Protein AF-A0A8S3IT11-F1 (afdb_monomer_lite)

Structure (mmCIF, N/CA/C/O backbone):
data_AF-A0A8S3IT11-F1
#
_entry.id   AF-A0A8S3IT11-F1
#
loop_
_atom_site.group_PDB
_atom_site.id
_atom_site.type_symbol
_atom_site.label_atom_id
_atom_site.label_alt_id
_atom_site.label_comp_id
_atom_site.label_asym_id
_atom_site.label_entity_id
_atom_site.label_seq_id
_atom_site.pdbx_PDB_ins_code
_atom_site.Cartn_x
_atom_site.Cartn_y
_atom_site.Cartn_z
_atom_site.occupancy
_atom_site.B_iso_or_equiv
_atom_site.auth_seq_id
_atom_site.auth_comp_id
_atom_site.auth_asym_id
_atom_site.auth_atom_id
_atom_site.pdbx_PDB_model_num
ATOM 1 N N . MET A 1 1 ? -2.277 -0.539 -12.934 1.00 86.81 1 MET A N 1
ATOM 2 C CA . MET A 1 1 ? -2.489 -0.699 -11.473 1.00 86.81 1 MET A CA 1
ATOM 3 C C . MET A 1 1 ? -3.153 -2.025 -11.051 1.00 86.81 1 MET A C 1
ATOM 5 O O . MET A 1 1 ? -2.663 -2.656 -10.122 1.00 86.81 1 MET A O 1
ATOM 9 N N . SER A 1 2 ? -4.259 -2.467 -11.667 1.00 89.25 2 SER A N 1
ATOM 10 C CA . SER A 1 2 ? -5.052 -3.607 -11.153 1.00 89.25 2 SER A CA 1
ATOM 11 C C . SER A 1 2 ? -4.300 -4.944 -11.070 1.00 89.25 2 SER A C 1
ATOM 13 O O . SER A 1 2 ? -4.401 -5.614 -10.051 1.00 89.25 2 SER A O 1
ATOM 15 N N . CYS A 1 3 ? -3.486 -5.308 -12.072 1.00 91.38 3 CYS A N 1
ATOM 16 C CA . CYS A 1 3 ? -2.691 -6.550 -12.038 1.00 91.38 3 CYS A CA 1
ATOM 17 C C . CYS A 1 3 ? -1.713 -6.603 -10.852 1.00 91.38 3 CYS A C 1
ATOM 19 O O . CYS A 1 3 ? -1.516 -7.659 -10.255 1.00 91.38 3 CYS A O 1
ATOM 21 N N . PHE A 1 4 ? -1.147 -5.448 -10.488 1.00 93.75 4 PHE A N 1
ATOM 22 C CA . PHE A 1 4 ? -0.278 -5.304 -9.324 1.00 93.75 4 PHE A CA 1
ATOM 23 C C . PHE A 1 4 ? -1.055 -5.497 -8.017 1.00 93.75 4 PHE A C 1
ATOM 25 O O . PHE A 1 4 ? -0.617 -6.238 -7.153 1.00 93.75 4 PHE A O 1
ATOM 32 N N . LEU A 1 5 ? -2.227 -4.875 -7.857 1.00 93.88 5 LEU A N 1
ATOM 33 C CA . LEU A 1 5 ? -3.011 -5.048 -6.627 1.00 93.88 5 LEU A CA 1
ATOM 34 C C . LEU A 1 5 ? -3.543 -6.481 -6.480 1.00 93.88 5 LEU A C 1
ATOM 36 O O . LEU A 1 5 ? -3.482 -7.038 -5.385 1.00 93.88 5 LEU A O 1
ATOM 40 N N . ASN A 1 6 ? -3.972 -7.094 -7.588 1.00 94.25 6 ASN A N 1
ATOM 41 C CA . ASN A 1 6 ? -4.439 -8.481 -7.629 1.00 94.25 6 ASN A CA 1
ATOM 42 C C . ASN A 1 6 ? -3.351 -9.494 -7.242 1.00 94.25 6 ASN A C 1
ATOM 44 O O . ASN A 1 6 ? -3.678 -10.550 -6.713 1.00 94.25 6 ASN A O 1
ATOM 48 N N . SER A 1 7 ? -2.063 -9.204 -7.472 1.00 93.50 7 SER A N 1
ATOM 49 C CA . SER A 1 7 ? -1.000 -10.107 -7.009 1.00 93.50 7 SER A CA 1
ATOM 50 C C . SER A 1 7 ? -0.728 -9.998 -5.512 1.00 93.50 7 SER A C 1
ATOM 52 O O . SER A 1 7 ? -0.129 -10.901 -4.935 1.00 93.50 7 SER A O 1
ATOM 54 N N . LEU A 1 8 ? -1.164 -8.921 -4.857 1.00 95.31 8 LEU A N 1
ATOM 55 C CA . LEU A 1 8 ? -0.943 -8.702 -3.428 1.00 95.31 8 LEU A CA 1
ATOM 56 C C . LEU A 1 8 ? -2.125 -9.168 -2.574 1.00 95.31 8 LEU A C 1
ATOM 58 O O . LEU A 1 8 ? -1.936 -9.668 -1.454 1.00 95.31 8 LEU A O 1
ATOM 62 N N . ALA A 1 9 ? -3.342 -8.966 -3.074 1.00 95.44 9 ALA A N 1
ATOM 63 C CA . ALA A 1 9 ? -4.552 -9.033 -2.275 1.00 95.44 9 ALA A CA 1
ATOM 64 C C . ALA A 1 9 ? -5.802 -9.357 -3.091 1.00 95.44 9 ALA A C 1
ATOM 66 O O . ALA A 1 9 ? -5.884 -9.075 -4.284 1.00 95.44 9 ALA A O 1
ATOM 67 N N . ASP A 1 10 ? -6.803 -9.873 -2.384 1.00 96.69 10 ASP A N 1
ATOM 68 C CA . ASP A 1 10 ? -8.112 -10.171 -2.943 1.00 96.69 10 ASP A CA 1
ATOM 69 C C . ASP A 1 10 ? -9.004 -8.930 -2.879 1.00 96.69 10 ASP A C 1
ATOM 71 O O . ASP A 1 10 ? -8.959 -8.154 -1.914 1.00 96.69 10 ASP A O 1
ATOM 75 N N . ILE A 1 11 ? -9.856 -8.761 -3.889 1.00 96.44 11 ILE A N 1
ATOM 76 C CA . ILE A 1 11 ? -10.915 -7.753 -3.862 1.00 96.44 11 ILE A CA 1
ATOM 77 C C . ILE A 1 11 ? -11.979 -8.189 -2.847 1.00 96.44 11 ILE A C 1
ATOM 79 O O . ILE A 1 11 ? -12.438 -9.331 -2.856 1.00 96.44 11 ILE A O 1
ATOM 83 N N . VAL A 1 12 ? -12.386 -7.276 -1.966 1.00 95.75 12 VAL A N 1
ATOM 84 C CA . VAL A 1 12 ? -13.417 -7.508 -0.949 1.00 95.75 12 VAL A CA 1
ATOM 85 C C . VAL A 1 12 ? -14.473 -6.409 -0.970 1.00 95.75 12 VAL A C 1
ATOM 87 O O . VAL A 1 12 ? -14.143 -5.227 -1.069 1.00 95.75 12 VAL A O 1
ATOM 90 N N . ARG A 1 13 ? -15.744 -6.795 -0.811 1.00 95.69 13 ARG A N 1
ATOM 91 C CA . ARG A 1 13 ? -16.864 -5.873 -0.562 1.00 95.69 13 ARG A CA 1
ATOM 92 C C . ARG A 1 13 ? -16.693 -5.215 0.806 1.00 95.69 13 ARG A C 1
ATOM 94 O O . ARG A 1 13 ? -16.452 -5.915 1.789 1.00 95.69 13 ARG A O 1
ATOM 101 N N . LEU A 1 14 ? -16.847 -3.893 0.873 1.00 93.25 14 LEU A N 1
ATOM 102 C CA . LEU A 1 14 ? -16.720 -3.135 2.121 1.00 93.25 14 LEU A CA 1
ATOM 103 C C . LEU A 1 14 ? -17.967 -3.236 3.003 1.00 93.25 14 LEU A C 1
ATOM 105 O O . LEU A 1 14 ? -17.842 -3.488 4.206 1.00 93.25 14 LEU A O 1
ATOM 109 N N . LYS A 1 15 ? -19.169 -3.121 2.426 1.00 93.62 15 LYS A N 1
ATOM 110 C C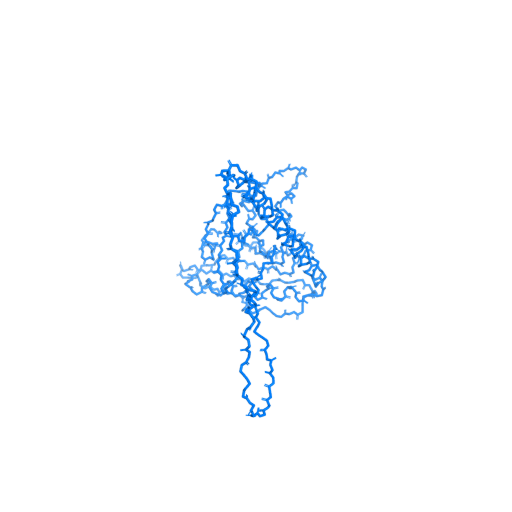A . LYS A 1 15 ? -20.420 -3.292 3.173 1.00 93.62 15 LYS A CA 1
ATOM 111 C C . LYS A 1 15 ? -20.484 -4.645 3.877 1.00 93.62 15 LYS A C 1
ATOM 113 O O . LYS A 1 15 ? -20.425 -5.692 3.237 1.00 93.62 15 LYS A O 1
ATOM 118 N N . GLY A 1 16 ? -20.628 -4.624 5.200 1.00 91.62 16 GLY A N 1
ATOM 119 C CA . GLY A 1 16 ? -20.696 -5.843 6.012 1.00 91.62 16 GLY A CA 1
ATOM 120 C C . GLY A 1 16 ? -19.359 -6.577 6.186 1.00 91.62 16 GLY A C 1
ATOM 121 O O . GLY A 1 16 ? -19.340 -7.705 6.687 1.00 91.62 16 GLY A O 1
ATOM 122 N N . PHE A 1 17 ? -18.227 -5.968 5.813 1.00 93.06 17 PHE A N 1
ATOM 123 C CA . PHE A 1 17 ? -16.913 -6.573 6.016 1.00 93.06 17 PHE A CA 1
ATOM 124 C C . PHE A 1 17 ? -16.564 -6.665 7.508 1.00 93.06 17 PHE A C 1
ATOM 126 O O . PHE A 1 17 ? -16.511 -5.665 8.223 1.00 93.06 17 PHE A O 1
ATOM 133 N N . HIS A 1 18 ? -16.300 -7.881 7.988 1.00 89.69 18 HIS A N 1
ATOM 134 C CA . HIS A 1 18 ? -16.132 -8.178 9.417 1.00 89.69 18 HIS A CA 1
ATOM 135 C C . HIS A 1 18 ? -14.668 -8.357 9.856 1.00 89.69 18 HIS A C 1
ATOM 137 O O . HIS A 1 18 ? -14.393 -8.547 11.044 1.00 89.69 18 HIS A O 1
ATOM 143 N N . LYS A 1 19 ? -13.716 -8.324 8.914 1.00 90.88 19 LYS A N 1
ATOM 144 C CA . LYS A 1 19 ? -12.276 -8.423 9.205 1.00 90.88 19 LYS A CA 1
ATOM 145 C C . LYS A 1 19 ? -11.667 -7.028 9.403 1.00 90.88 19 LYS A C 1
ATOM 147 O O . LYS A 1 19 ? -12.376 -6.038 9.588 1.00 90.88 19 LYS A O 1
ATOM 152 N N . TYR A 1 20 ? -10.340 -6.930 9.432 1.00 88.12 20 TYR A N 1
ATOM 153 C CA . TYR A 1 20 ? -9.667 -5.643 9.590 1.00 88.12 20 TYR A CA 1
ATOM 154 C C . TYR A 1 20 ? -9.941 -4.688 8.411 1.00 88.12 20 TYR A C 1
ATOM 156 O O . TYR A 1 20 ? -9.553 -4.958 7.279 1.00 88.12 20 TYR A O 1
ATOM 164 N N . ARG A 1 21 ? -10.592 -3.554 8.698 1.00 84.00 21 ARG A N 1
ATOM 165 C CA . ARG A 1 21 ? -11.143 -2.628 7.691 1.00 84.00 21 ARG A CA 1
ATOM 166 C C . ARG A 1 21 ? -10.267 -1.432 7.307 1.00 84.00 21 ARG A C 1
ATOM 168 O O . ARG A 1 21 ? -10.688 -0.642 6.480 1.00 84.00 21 ARG A O 1
ATOM 175 N N . GLY A 1 22 ? -9.092 -1.242 7.912 1.00 78.69 22 GLY A N 1
ATOM 176 C CA . GLY A 1 22 ? -8.169 -0.170 7.491 1.00 78.69 22 GLY A CA 1
ATOM 177 C C . GLY A 1 22 ? -8.725 1.262 7.535 1.00 78.69 22 GLY A C 1
ATOM 178 O O . GLY A 1 22 ? -8.293 2.096 6.747 1.00 78.69 22 GLY A O 1
ATOM 179 N N . ASP A 1 23 ? -9.662 1.541 8.445 1.00 81.75 23 ASP A N 1
ATOM 180 C CA . ASP A 1 23 ? -10.440 2.793 8.551 1.00 81.75 23 ASP A CA 1
ATOM 181 C C . ASP A 1 23 ? -11.428 3.064 7.405 1.00 81.75 23 ASP A C 1
ATOM 183 O O . ASP A 1 23 ? -12.048 4.127 7.360 1.00 81.75 23 ASP A O 1
ATOM 187 N N . LEU A 1 24 ? -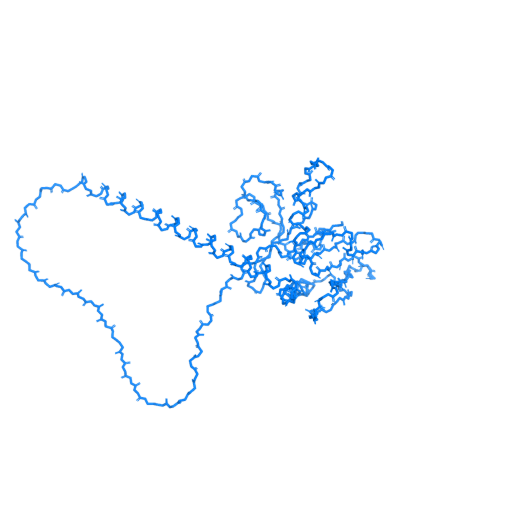11.644 2.089 6.519 1.00 84.75 24 LEU A N 1
ATOM 188 C CA . LEU A 1 24 ? -12.703 2.149 5.521 1.00 84.75 24 LEU A CA 1
ATOM 189 C C . LEU A 1 24 ? -14.080 1.992 6.180 1.00 84.75 24 LEU A C 1
ATOM 191 O O . LEU A 1 24 ? -14.241 1.368 7.241 1.00 84.75 24 LEU A O 1
ATOM 195 N N . ASP A 1 25 ? -15.074 2.614 5.553 1.00 86.00 25 ASP A N 1
ATOM 196 C CA . ASP A 1 25 ? -16.452 2.511 5.995 1.00 86.00 25 ASP A CA 1
ATOM 197 C C . ASP A 1 25 ? -17.005 1.157 5.546 1.00 86.00 25 ASP A C 1
ATOM 199 O O . ASP A 1 25 ? -16.682 0.680 4.464 1.00 86.00 25 ASP A O 1
ATOM 203 N N . ILE A 1 26 ? -17.786 0.524 6.417 1.00 89.62 26 ILE A N 1
ATOM 204 C CA . ILE A 1 26 ? -18.354 -0.814 6.190 1.00 89.62 26 ILE A CA 1
ATOM 205 C C . ILE A 1 26 ? -19.881 -0.821 6.323 1.00 89.62 26 ILE A C 1
ATOM 207 O O . ILE A 1 26 ? -20.489 -1.894 6.307 1.00 89.62 26 ILE A O 1
ATOM 211 N N . LYS A 1 27 ? -20.497 0.349 6.537 1.00 87.12 27 LYS A N 1
ATOM 212 C CA . LYS A 1 27 ? -21.933 0.484 6.800 1.00 87.12 27 LYS A CA 1
ATOM 213 C C . LYS A 1 27 ? -22.667 1.092 5.613 1.00 87.12 27 LYS A C 1
ATOM 215 O O . LYS A 1 27 ? -23.629 0.494 5.128 1.00 87.12 27 LYS A O 1
ATOM 220 N N . ASP A 1 28 ? -22.168 2.227 5.141 1.00 85.94 28 ASP A N 1
ATOM 221 C CA . ASP A 1 28 ? -22.891 3.155 4.276 1.00 85.94 28 ASP A CA 1
ATOM 222 C C . ASP A 1 28 ? -22.168 3.382 2.932 1.00 85.94 28 ASP A C 1
ATOM 224 O O . ASP A 1 28 ? -22.531 4.282 2.182 1.00 85.94 28 ASP A O 1
ATOM 228 N N . ASP A 1 29 ? -21.159 2.557 2.616 1.00 85.12 29 ASP A N 1
ATOM 229 C CA . ASP A 1 29 ? -20.352 2.597 1.383 1.00 85.12 29 ASP A CA 1
ATOM 230 C C . ASP A 1 29 ? -19.686 3.963 1.112 1.00 85.12 29 ASP A C 1
ATOM 232 O O . ASP A 1 29 ? -19.328 4.295 -0.020 1.00 85.12 29 ASP A O 1
ATOM 236 N N . LEU A 1 30 ? -19.441 4.756 2.165 1.00 83.62 30 LEU A N 1
ATOM 237 C CA . LEU A 1 30 ? -18.875 6.109 2.036 1.00 83.62 30 LEU A CA 1
ATOM 238 C C . LEU A 1 30 ? -17.489 6.109 1.379 1.00 83.62 30 LEU A C 1
ATOM 240 O O . LEU A 1 30 ? -17.105 7.052 0.693 1.00 83.62 30 LEU A O 1
ATOM 244 N N . HIS A 1 31 ? -16.725 5.036 1.581 1.00 85.50 31 HIS A N 1
ATOM 245 C CA . HIS A 1 31 ? -15.364 4.895 1.063 1.00 85.50 31 HIS A CA 1
ATOM 246 C C . HIS A 1 31 ? -15.283 4.003 -0.181 1.00 85.50 31 HIS A C 1
ATOM 248 O O . HIS A 1 31 ? -14.201 3.524 -0.523 1.00 85.50 31 HIS A O 1
ATOM 254 N N . GLY A 1 32 ? -16.411 3.839 -0.874 1.00 86.62 32 GLY A N 1
ATOM 255 C CA . GLY A 1 32 ? -16.539 3.026 -2.073 1.00 86.62 32 GLY A CA 1
ATOM 256 C C . GLY A 1 32 ? -17.061 1.634 -1.764 1.00 86.62 32 GLY A C 1
ATOM 257 O O . GLY A 1 32 ? -17.277 1.262 -0.611 1.00 86.62 32 GLY A O 1
ATOM 258 N N . ASP A 1 33 ? -17.255 0.860 -2.826 1.00 92.06 33 ASP A N 1
ATOM 259 C CA . ASP A 1 33 ? -17.922 -0.426 -2.703 1.00 92.06 33 ASP A CA 1
ATOM 260 C C . ASP A 1 33 ? -16.989 -1.573 -2.321 1.00 92.06 33 ASP A C 1
ATOM 262 O O . ASP A 1 33 ? -17.390 -2.530 -1.651 1.00 92.06 33 ASP A O 1
ATOM 266 N N . GLU A 1 34 ? -15.742 -1.482 -2.758 1.00 93.81 34 GLU A N 1
ATOM 267 C CA . GLU A 1 34 ? -14.764 -2.547 -2.657 1.00 93.81 34 GLU A CA 1
ATOM 268 C C . GLU A 1 34 ? -13.391 -1.991 -2.323 1.00 93.81 34 GLU A C 1
ATOM 270 O O . GLU A 1 34 ? -13.052 -0.855 -2.661 1.00 93.81 34 GLU A O 1
ATOM 275 N N . SER A 1 35 ? -12.560 -2.846 -1.746 1.00 93.56 35 SER A N 1
ATOM 276 C CA . SER A 1 35 ? -11.144 -2.577 -1.552 1.00 93.56 35 SER A CA 1
ATOM 277 C C . SER A 1 35 ? -10.318 -3.852 -1.705 1.00 93.56 35 SER A C 1
ATOM 279 O O . SER A 1 35 ? -10.860 -4.901 -2.038 1.00 93.56 35 SER A O 1
ATOM 281 N N . TYR A 1 36 ? -9.010 -3.767 -1.478 1.00 94.94 36 TYR A N 1
ATOM 282 C CA . TYR A 1 36 ? -8.106 -4.911 -1.504 1.00 94.94 36 TYR A CA 1
ATOM 283 C C . TYR A 1 36 ? -7.698 -5.295 -0.086 1.00 94.94 36 TYR A C 1
ATOM 285 O O . TYR A 1 36 ? -7.221 -4.459 0.688 1.00 94.94 36 TYR A O 1
ATOM 293 N N . TYR A 1 37 ? -7.859 -6.572 0.243 1.00 95.25 37 TYR A N 1
ATOM 294 C CA . TYR A 1 37 ? -7.530 -7.127 1.548 1.00 95.25 37 TYR A CA 1
ATOM 295 C C . TYR A 1 37 ? -6.707 -8.404 1.410 1.00 95.25 37 TYR A C 1
ATOM 297 O O . TYR A 1 37 ? -6.941 -9.232 0.535 1.00 95.25 37 TYR A O 1
ATOM 305 N N . THR A 1 38 ? -5.759 -8.600 2.322 1.00 95.50 38 THR A N 1
ATOM 306 C CA . THR A 1 38 ? -4.973 -9.832 2.387 1.00 95.50 38 THR A CA 1
ATOM 307 C C . THR A 1 38 ? -4.581 -10.160 3.820 1.00 95.50 38 THR A C 1
ATOM 309 O O . THR A 1 38 ? -4.525 -9.291 4.696 1.00 95.50 38 THR A O 1
ATOM 312 N N . LYS A 1 39 ? -4.282 -11.435 4.067 1.00 94.44 39 LYS A N 1
ATOM 313 C CA . LYS A 1 39 ? -3.629 -11.880 5.297 1.00 94.44 39 LYS A CA 1
ATOM 314 C C . LYS A 1 39 ? -2.247 -12.412 4.947 1.00 94.44 39 LYS A C 1
ATOM 316 O O . LYS A 1 39 ? -2.106 -13.283 4.093 1.00 94.44 39 LYS A O 1
ATOM 321 N N . TYR A 1 40 ? -1.228 -11.915 5.634 1.00 93.88 40 TYR A N 1
ATOM 322 C CA . TYR A 1 40 ? 0.155 -12.269 5.350 1.00 93.88 40 TYR A CA 1
ATOM 323 C C . TYR A 1 40 ? 0.997 -12.300 6.624 1.00 93.88 40 TYR A C 1
ATOM 325 O O . TYR A 1 40 ? 0.970 -11.355 7.407 1.00 93.88 40 TYR A O 1
ATOM 333 N N . LYS A 1 41 ? 1.706 -13.412 6.873 1.00 92.50 41 LYS A N 1
ATOM 334 C CA . LYS A 1 41 ? 2.530 -13.632 8.083 1.00 92.50 41 LYS A CA 1
ATOM 335 C C . LYS A 1 41 ? 1.811 -13.204 9.380 1.00 92.50 41 LYS A C 1
ATOM 337 O O . LYS A 1 41 ? 2.363 -12.484 10.202 1.00 92.50 41 LYS A O 1
ATOM 342 N N . ASN A 1 42 ? 0.546 -13.615 9.540 1.00 88.88 42 ASN A N 1
ATOM 343 C CA . ASN A 1 42 ? -0.355 -13.259 10.656 1.00 88.88 42 ASN A CA 1
ATOM 344 C C . ASN A 1 42 ? -0.764 -11.779 10.784 1.00 88.88 42 ASN A C 1
ATOM 346 O O . ASN A 1 42 ? -1.419 -11.415 11.763 1.00 88.88 42 ASN A O 1
ATOM 350 N N . HIS A 1 43 ? -0.468 -10.953 9.787 1.00 87.12 43 HIS A N 1
ATOM 351 C CA . HIS A 1 43 ? -0.941 -9.579 9.685 1.00 87.12 43 HIS A CA 1
ATOM 352 C C . HIS A 1 43 ? -2.141 -9.512 8.745 1.00 87.12 43 HIS A C 1
ATOM 354 O O . HIS A 1 43 ? -2.152 -10.147 7.692 1.00 87.12 43 HIS A O 1
ATOM 360 N N . GLU A 1 44 ? -3.160 -8.758 9.141 1.00 89.56 44 GLU A N 1
ATOM 361 C CA . GLU A 1 44 ? -4.258 -8.383 8.256 1.00 89.56 44 GLU A CA 1
ATOM 362 C C . GLU A 1 44 ? -3.906 -7.046 7.605 1.00 89.56 44 GLU A C 1
ATOM 364 O O . GLU A 1 44 ? -3.540 -6.097 8.302 1.00 89.56 44 GLU A O 1
ATOM 369 N N . ILE A 1 45 ? -4.005 -6.971 6.283 1.00 90.69 45 ILE A N 1
ATOM 370 C CA . ILE A 1 45 ? -3.620 -5.802 5.499 1.00 90.69 45 ILE A CA 1
ATOM 371 C C . ILE A 1 45 ? -4.831 -5.364 4.682 1.00 90.69 45 ILE A C 1
ATOM 373 O O . ILE A 1 45 ? -5.398 -6.157 3.935 1.00 90.69 45 ILE A O 1
ATOM 377 N N . MET A 1 46 ? -5.211 -4.099 4.837 1.00 92.25 46 MET A N 1
ATOM 378 C CA . MET A 1 46 ? -6.224 -3.429 4.026 1.00 92.25 46 MET A CA 1
ATOM 379 C C . MET A 1 46 ? -5.541 -2.295 3.263 1.00 92.25 46 MET A C 1
ATOM 381 O O . MET A 1 46 ? -4.834 -1.492 3.880 1.00 92.25 46 MET A O 1
ATOM 385 N N . PHE A 1 47 ? -5.738 -2.242 1.948 1.00 91.31 47 PHE A N 1
ATOM 386 C CA . PHE A 1 47 ? -5.172 -1.206 1.086 1.00 91.31 47 PHE A CA 1
ATOM 387 C C . PHE A 1 47 ? -6.186 -0.084 0.876 1.00 91.31 47 PHE A C 1
ATOM 389 O O . PHE A 1 47 ? -7.261 -0.315 0.338 1.00 91.31 47 PHE A O 1
ATOM 396 N N . ASN A 1 48 ? -5.846 1.150 1.238 1.00 89.06 48 ASN A N 1
ATOM 397 C CA . ASN A 1 48 ? -6.711 2.300 0.976 1.00 89.06 48 ASN A CA 1
ATOM 398 C C . ASN A 1 48 ? -6.396 2.844 -0.424 1.00 89.06 48 ASN A C 1
ATOM 400 O O . ASN A 1 48 ? -5.480 3.649 -0.595 1.00 89.06 48 ASN A O 1
ATOM 404 N N . VAL A 1 49 ? -7.121 2.362 -1.437 1.00 88.44 49 VAL A N 1
ATOM 405 C CA . VAL A 1 49 ? -6.851 2.657 -2.854 1.00 88.44 49 VAL A CA 1
ATOM 406 C C . VAL A 1 49 ? -7.561 3.941 -3.283 1.00 88.44 49 VAL A C 1
ATOM 408 O O . VAL A 1 49 ? -8.783 3.960 -3.415 1.00 88.44 49 VAL A O 1
ATOM 411 N N . ALA A 1 50 ? -6.805 5.018 -3.529 1.00 84.56 50 ALA A N 1
ATOM 412 C CA . ALA A 1 50 ? -7.359 6.342 -3.825 1.00 84.56 50 ALA A CA 1
ATOM 413 C C . ALA A 1 50 ? -8.386 6.351 -4.978 1.00 84.56 50 ALA A C 1
ATOM 415 O O . ALA A 1 50 ? -9.444 6.958 -4.789 1.00 84.56 50 ALA A O 1
ATOM 416 N N . PRO A 1 51 ? -8.154 5.670 -6.122 1.00 83.12 51 PRO A N 1
ATOM 417 C CA . PRO A 1 51 ? -9.154 5.572 -7.190 1.00 83.12 51 PRO A CA 1
ATOM 418 C C . PRO A 1 51 ? -10.462 4.865 -6.806 1.00 83.12 51 PRO A C 1
ATOM 420 O O . PRO A 1 51 ? -11.488 5.158 -7.409 1.00 83.12 51 PRO A O 1
ATOM 423 N N . LYS A 1 52 ? -10.450 3.958 -5.815 1.00 84.25 52 LYS A N 1
ATOM 424 C CA . LYS A 1 52 ? -11.655 3.248 -5.339 1.00 84.25 52 LYS A CA 1
ATOM 425 C C . LYS A 1 52 ? -12.448 4.038 -4.291 1.00 84.25 52 LYS A C 1
ATOM 427 O O . LYS A 1 52 ? -13.608 3.725 -4.059 1.00 84.25 52 LYS A O 1
ATOM 432 N N . ILE A 1 53 ? -11.853 5.076 -3.700 1.00 83.25 53 ILE A N 1
ATOM 433 C CA . ILE A 1 53 ? -12.521 5.951 -2.730 1.00 83.25 53 ILE A CA 1
ATOM 434 C C . ILE A 1 53 ? -13.229 7.088 -3.489 1.00 83.25 53 ILE A C 1
ATOM 436 O O . ILE A 1 53 ? -12.548 7.846 -4.204 1.00 83.25 53 ILE A O 1
ATOM 440 N N . PRO A 1 54 ? -14.558 7.251 -3.330 1.00 80.69 54 PRO A N 1
ATOM 441 C CA . PRO A 1 54 ? -15.318 8.327 -3.950 1.00 80.69 54 PRO A CA 1
ATOM 442 C C . PRO A 1 54 ? -14.685 9.698 -3.700 1.00 80.69 54 PRO A C 1
ATOM 444 O O . PRO A 1 54 ? -14.184 10.008 -2.620 1.00 80.69 54 PRO A O 1
ATOM 447 N N . SER A 1 55 ? -14.666 10.532 -4.737 1.00 66.69 55 SER A N 1
ATOM 448 C CA . SER A 1 55 ? -14.222 11.920 -4.635 1.00 66.69 55 SER A CA 1
ATOM 449 C C . SER A 1 55 ? -15.447 12.816 -4.599 1.00 66.69 55 SER A C 1
ATOM 451 O O . SER A 1 55 ? -15.960 13.227 -5.639 1.00 66.69 55 SER A O 1
ATOM 453 N N . THR A 1 56 ? -15.910 13.150 -3.399 1.00 60.94 56 THR A N 1
ATOM 454 C CA . THR A 1 56 ? -16.838 14.269 -3.245 1.00 60.94 56 THR A CA 1
ATOM 455 C C . THR A 1 56 ? -16.013 15.551 -3.302 1.00 60.94 56 THR A C 1
ATOM 457 O O . THR A 1 56 ? -15.246 15.852 -2.385 1.00 60.94 56 THR A O 1
ATOM 460 N N . LYS A 1 57 ? -16.114 16.301 -4.406 1.00 53.53 57 LYS A N 1
ATOM 461 C CA . LYS A 1 57 ? -15.446 17.602 -4.571 1.00 53.53 57 LYS A CA 1
ATOM 462 C C . LYS A 1 57 ? -16.171 18.681 -3.759 1.00 53.53 57 LYS A C 1
ATOM 464 O O . LYS A 1 57 ? -16.733 19.612 -4.325 1.00 53.53 57 LYS A O 1
ATOM 469 N N . ALA A 1 58 ? -16.155 18.587 -2.434 1.00 48.94 58 ALA A N 1
ATOM 470 C CA . ALA A 1 58 ? -16.491 19.737 -1.604 1.00 48.94 58 ALA A CA 1
ATOM 471 C C . ALA A 1 58 ? -15.282 20.694 -1.609 1.00 48.94 58 ALA A C 1
ATOM 473 O O . ALA A 1 58 ? -14.194 20.333 -1.163 1.00 48.94 58 ALA A O 1
ATOM 474 N N . ASN A 1 59 ? -15.445 21.903 -2.159 1.00 50.22 59 ASN A N 1
ATOM 475 C CA . ASN A 1 59 ? -14.419 22.962 -2.198 1.00 50.22 59 ASN A CA 1
ATOM 476 C C . ASN A 1 59 ? -13.127 22.623 -2.973 1.00 50.22 59 ASN A C 1
ATOM 478 O O . ASN A 1 59 ? -12.039 23.060 -2.602 1.00 50.22 59 ASN A O 1
ATOM 482 N N . GLY A 1 60 ? -13.214 21.818 -4.040 1.00 56.38 60 GLY A N 1
ATOM 483 C CA . GLY A 1 60 ? -12.054 21.468 -4.877 1.00 56.38 60 GLY A CA 1
ATOM 484 C C . GLY A 1 60 ? -11.024 20.544 -4.208 1.00 56.38 60 GLY A C 1
ATOM 485 O O . GLY A 1 60 ? -10.046 20.163 -4.847 1.00 56.38 60 GLY A O 1
ATOM 486 N N . GLN A 1 61 ? -11.248 20.130 -2.955 1.00 52.28 61 GLN A N 1
ATOM 487 C CA . GLN A 1 61 ? -10.404 19.174 -2.242 1.00 52.28 61 GLN A CA 1
ATOM 488 C C . GLN A 1 61 ? -11.137 17.852 -2.013 1.00 52.28 61 GLN A C 1
ATOM 490 O O . GLN A 1 61 ? -12.302 17.818 -1.634 1.00 52.28 61 GLN A O 1
ATOM 495 N N . CYS A 1 62 ? -10.430 16.737 -2.197 1.00 64.38 62 CYS A N 1
ATOM 496 C CA . CYS A 1 62 ? -10.952 15.399 -1.914 1.00 64.38 62 CYS A CA 1
ATOM 497 C C . CYS A 1 62 ? -10.643 15.026 -0.457 1.00 64.38 62 CYS A C 1
ATOM 499 O O . CYS A 1 62 ? -9.762 14.202 -0.213 1.00 64.38 62 CYS A O 1
ATOM 501 N N . ILE A 1 63 ? -11.289 15.686 0.510 1.00 64.81 63 ILE A N 1
ATOM 502 C CA . ILE A 1 63 ? -10.927 15.611 1.939 1.00 64.81 63 ILE A CA 1
ATOM 503 C C . ILE A 1 63 ? -10.902 14.165 2.454 1.00 64.81 63 ILE A C 1
ATOM 505 O O . ILE A 1 63 ? -9.937 13.782 3.112 1.00 64.81 63 ILE A O 1
ATOM 509 N N . GLU A 1 64 ? -11.899 13.345 2.116 1.00 66.06 64 GLU A N 1
ATOM 510 C CA . GLU A 1 64 ? -11.976 11.940 2.549 1.00 66.06 64 GLU A CA 1
ATOM 511 C C . GLU A 1 64 ? -10.831 11.102 1.973 1.00 66.06 64 GLU A C 1
ATOM 513 O O . GLU A 1 64 ? -10.059 10.500 2.721 1.00 66.06 64 GLU A O 1
ATOM 518 N N . ARG A 1 65 ? -10.624 11.168 0.653 1.00 71.12 65 ARG A N 1
ATOM 519 C CA . ARG A 1 65 ? -9.486 10.533 -0.029 1.00 71.12 65 ARG A CA 1
ATOM 520 C C . ARG A 1 65 ? -8.146 10.989 0.560 1.00 71.12 65 ARG A C 1
ATOM 522 O O . ARG A 1 65 ? -7.275 10.165 0.832 1.00 71.12 65 ARG A O 1
ATOM 529 N N . LYS A 1 66 ? -7.978 12.288 0.822 1.00 69.38 66 LYS A N 1
ATOM 530 C CA . LYS A 1 66 ? -6.762 12.846 1.435 1.00 69.38 66 LYS A CA 1
ATOM 531 C C . LYS A 1 66 ? -6.592 12.385 2.887 1.00 69.38 66 LYS A C 1
ATOM 533 O O . LYS A 1 66 ? -5.470 12.135 3.313 1.00 69.38 66 LYS A O 1
ATOM 538 N N . SER A 1 67 ? -7.680 12.236 3.640 1.00 68.56 67 SER A N 1
ATOM 539 C CA . SER A 1 67 ? -7.659 11.772 5.031 1.00 68.56 67 SER A CA 1
ATOM 540 C C . SER A 1 67 ? -7.297 10.290 5.151 1.00 68.56 67 SER A C 1
ATOM 542 O O . SER A 1 67 ? -6.566 9.917 6.072 1.00 68.56 67 SER A O 1
ATOM 544 N N . LEU A 1 68 ? -7.776 9.464 4.216 1.00 68.06 68 LEU A N 1
ATOM 545 C CA . LEU A 1 68 ? -7.559 8.017 4.199 1.00 68.06 68 LEU A CA 1
ATOM 546 C C . LEU A 1 68 ? -6.212 7.619 3.602 1.00 68.06 68 LEU A C 1
ATOM 548 O O . LEU A 1 68 ? -5.530 6.759 4.156 1.00 68.06 68 LEU A O 1
ATOM 552 N N . VAL A 1 69 ? -5.836 8.234 2.480 1.00 69.25 69 VAL A N 1
ATOM 553 C CA . VAL A 1 69 ? -4.653 7.841 1.702 1.00 69.25 69 VAL A CA 1
ATOM 554 C C . VAL A 1 69 ? -3.461 8.743 2.031 1.00 69.25 69 VAL A C 1
ATOM 556 O O . VAL A 1 69 ? -2.348 8.265 2.221 1.00 69.25 69 VAL A O 1
ATOM 559 N N . GLY A 1 70 ? -3.695 10.047 2.209 1.00 60.81 70 GLY A N 1
ATOM 560 C CA . GLY A 1 70 ? -2.654 11.024 2.553 1.00 60.81 70 GLY A CA 1
ATOM 561 C C . GLY A 1 70 ? -2.195 10.987 4.015 1.00 60.81 70 GLY A C 1
ATOM 562 O O . GLY A 1 70 ? -1.213 11.634 4.350 1.00 60.81 70 GLY A O 1
ATOM 563 N N . ASN A 1 71 ? -2.861 10.239 4.901 1.00 69.56 71 ASN A N 1
ATOM 564 C CA . ASN A 1 71 ? -2.403 10.028 6.281 1.00 69.56 71 ASN A CA 1
ATOM 565 C C . ASN A 1 71 ? -2.061 8.558 6.578 1.00 69.56 71 ASN A C 1
ATOM 567 O O . ASN A 1 71 ? -2.300 8.084 7.691 1.00 69.56 71 ASN A O 1
ATOM 571 N N . ALA A 1 72 ? -1.524 7.834 5.600 1.00 78.00 72 ALA A N 1
ATOM 572 C CA . ALA A 1 72 ? -0.926 6.525 5.836 1.00 78.00 72 ALA A CA 1
ATOM 573 C C . ALA A 1 72 ? 0.528 6.672 6.313 1.00 78.00 72 ALA A C 1
ATOM 575 O O . ALA A 1 72 ? 1.197 7.641 5.963 1.00 78.00 72 ALA A O 1
ATOM 576 N N . PHE A 1 73 ? 1.039 5.718 7.096 1.00 83.25 73 PHE A N 1
ATOM 577 C CA . PHE A 1 73 ? 2.476 5.691 7.416 1.00 83.25 73 PHE A CA 1
ATOM 578 C C . PHE A 1 73 ? 3.325 5.353 6.190 1.00 83.25 73 PHE A C 1
ATOM 580 O O . PHE A 1 73 ? 4.413 5.912 6.027 1.00 83.25 73 PHE A O 1
ATOM 587 N N . ILE A 1 74 ? 2.793 4.485 5.324 1.00 87.56 74 ILE A N 1
ATOM 588 C CA . ILE A 1 74 ? 3.401 4.090 4.058 1.00 87.56 74 ILE A CA 1
ATOM 589 C C . ILE A 1 74 ? 2.450 4.439 2.922 1.00 87.56 74 ILE A C 1
ATOM 591 O O . ILE A 1 74 ? 1.260 4.116 2.952 1.00 87.56 74 ILE A O 1
ATOM 595 N N . CYS A 1 75 ? 2.998 5.078 1.901 1.00 88.56 75 CYS A N 1
ATOM 596 C CA . CYS A 1 75 ? 2.280 5.473 0.705 1.00 88.56 75 CYS A CA 1
ATOM 597 C C . CYS A 1 75 ? 2.864 4.738 -0.504 1.00 88.56 75 CYS A C 1
ATOM 599 O O . CYS A 1 75 ? 4.030 4.917 -0.833 1.00 88.56 75 CYS A O 1
ATOM 601 N N . ILE A 1 76 ? 2.069 3.899 -1.157 1.00 91.25 76 ILE A N 1
ATOM 602 C CA . ILE A 1 76 ? 2.422 3.252 -2.418 1.00 91.25 76 ILE A CA 1
ATOM 603 C C . ILE A 1 76 ? 1.993 4.185 -3.551 1.00 91.25 76 ILE A C 1
ATOM 605 O O . ILE A 1 76 ? 0.841 4.610 -3.599 1.00 91.25 76 ILE A O 1
ATOM 609 N N . VAL A 1 77 ? 2.902 4.491 -4.467 1.00 89.94 77 VAL A N 1
ATOM 610 C CA . VAL A 1 77 ? 2.645 5.351 -5.625 1.00 89.94 77 VAL A CA 1
ATOM 611 C C . VAL A 1 77 ? 2.833 4.520 -6.884 1.00 89.94 77 VAL A C 1
ATOM 613 O O . VAL A 1 77 ? 3.958 4.189 -7.249 1.00 89.94 77 VAL A O 1
ATOM 616 N N . PHE A 1 78 ? 1.732 4.148 -7.531 1.00 91.31 78 PHE A N 1
ATOM 617 C CA . PHE A 1 78 ? 1.758 3.400 -8.781 1.00 91.31 78 PHE A CA 1
ATOM 618 C C . PHE A 1 78 ? 1.912 4.369 -9.957 1.00 91.31 78 PHE A C 1
ATOM 620 O O . PHE A 1 78 ? 0.960 5.038 -10.338 1.00 91.31 78 PHE A O 1
ATOM 627 N N . GLN A 1 79 ? 3.108 4.448 -10.534 1.00 89.38 79 GLN A N 1
ATOM 628 C CA . GLN A 1 79 ? 3.427 5.391 -11.602 1.00 89.38 79 GLN A CA 1
ATOM 629 C C . GLN A 1 79 ? 3.051 4.804 -12.964 1.00 89.38 79 GLN A C 1
ATOM 631 O O . GLN A 1 79 ? 3.728 3.911 -13.468 1.00 89.38 79 GLN A O 1
ATOM 636 N N . GLU A 1 80 ? 1.983 5.320 -13.573 1.00 83.06 80 GLU A N 1
ATOM 637 C CA . GLU A 1 80 ? 1.596 4.950 -14.946 1.00 83.06 80 GLU A CA 1
ATOM 638 C C . GLU A 1 80 ? 2.363 5.743 -16.013 1.00 83.06 80 GLU A C 1
ATOM 640 O O . GLU A 1 80 ? 2.476 5.293 -17.149 1.00 83.06 80 GLU A O 1
ATOM 645 N N . SER A 1 81 ? 2.918 6.901 -15.645 1.00 81.12 81 SER A N 1
ATOM 646 C CA . SER A 1 81 ? 3.717 7.748 -16.534 1.00 81.12 81 SER A CA 1
ATOM 647 C C . SER A 1 81 ? 5.209 7.687 -16.204 1.00 81.12 81 SER A C 1
ATOM 649 O O . SER A 1 81 ? 5.620 7.232 -15.134 1.00 81.12 81 SER A O 1
ATOM 651 N N . ASP A 1 82 ? 6.032 8.205 -17.116 1.00 77.00 82 ASP A N 1
ATOM 652 C CA . ASP A 1 82 ? 7.470 8.366 -16.901 1.00 77.00 82 ASP A CA 1
ATOM 653 C C . ASP A 1 82 ? 7.835 9.546 -15.990 1.00 77.00 82 ASP A C 1
ATOM 655 O O . ASP A 1 82 ? 9.015 9.733 -15.693 1.00 77.00 82 ASP A O 1
ATOM 659 N N . ALA A 1 83 ? 6.848 10.318 -15.521 1.00 80.38 83 ALA A N 1
ATOM 660 C CA . ALA A 1 83 ? 7.086 11.443 -14.633 1.00 80.38 83 ALA A CA 1
ATOM 661 C C . ALA A 1 83 ? 7.721 10.983 -13.313 1.00 80.38 83 ALA A C 1
ATOM 663 O O . ALA A 1 83 ? 7.272 10.024 -12.674 1.00 80.38 83 ALA A O 1
ATOM 664 N N . GLU A 1 84 ? 8.764 11.695 -12.893 1.00 77.44 84 GLU A N 1
ATOM 665 C CA . GLU A 1 84 ? 9.414 11.437 -11.617 1.00 77.44 84 GLU A CA 1
ATOM 666 C C . GLU A 1 84 ? 8.466 11.766 -10.460 1.00 77.44 84 GLU A C 1
ATOM 668 O O . GLU A 1 84 ? 7.784 12.793 -10.442 1.00 77.44 84 GLU A O 1
ATOM 673 N N . PHE A 1 85 ? 8.408 10.863 -9.483 1.00 80.56 85 PHE A N 1
ATOM 674 C CA . PHE A 1 85 ? 7.637 11.093 -8.277 1.00 80.56 85 PHE A CA 1
ATOM 675 C C . PHE A 1 85 ? 8.417 12.014 -7.342 1.00 80.56 85 PHE A C 1
ATOM 677 O O . PHE A 1 85 ? 9.508 11.664 -6.894 1.00 80.56 85 PHE A O 1
ATOM 684 N N . ILE A 1 86 ? 7.819 13.153 -6.996 1.00 79.44 86 ILE A N 1
ATOM 685 C CA . ILE A 1 86 ? 8.351 14.066 -5.985 1.00 79.44 86 ILE A CA 1
ATOM 686 C C . ILE A 1 86 ? 7.492 13.927 -4.719 1.00 79.44 86 ILE A C 1
ATOM 688 O O . ILE A 1 86 ? 6.301 14.259 -4.761 1.00 79.44 86 ILE A O 1
ATOM 692 N N . PRO A 1 87 ? 8.060 13.465 -3.586 1.00 75.69 87 PRO A N 1
ATOM 693 C CA . PRO A 1 87 ? 7.325 13.263 -2.335 1.00 75.69 87 PRO A CA 1
ATOM 694 C C . PRO A 1 87 ? 6.504 14.472 -1.867 1.00 75.69 87 PRO A C 1
ATOM 696 O O . PRO A 1 87 ? 5.421 14.299 -1.308 1.00 75.69 87 PRO A O 1
ATOM 699 N N . ASP A 1 88 ? 6.976 15.690 -2.143 1.00 75.25 88 ASP A N 1
ATOM 700 C CA . ASP A 1 88 ? 6.323 16.940 -1.737 1.00 75.25 88 ASP A CA 1
ATOM 701 C C . ASP A 1 88 ? 4.945 17.156 -2.384 1.00 75.25 88 ASP A C 1
ATOM 703 O O . ASP A 1 88 ? 4.103 17.868 -1.827 1.00 75.25 88 ASP A O 1
ATOM 707 N N . TYR A 1 89 ? 4.661 16.501 -3.516 1.00 71.75 89 TYR A N 1
ATOM 708 C CA . TYR A 1 89 ? 3.346 16.567 -4.158 1.00 71.75 89 TYR A CA 1
ATOM 709 C C . TYR A 1 89 ? 2.257 15.853 -3.355 1.00 71.75 89 TYR A C 1
ATOM 711 O O . TYR A 1 89 ? 1.082 16.228 -3.423 1.00 71.75 89 TYR A O 1
ATOM 719 N N . ILE A 1 90 ? 2.630 14.873 -2.530 1.00 67.31 90 ILE A N 1
ATOM 720 C CA . ILE A 1 90 ? 1.710 14.179 -1.632 1.00 67.31 90 ILE A CA 1
ATOM 721 C C . ILE A 1 90 ? 1.981 14.677 -0.210 1.00 67.31 90 ILE A C 1
ATOM 723 O O . ILE A 1 90 ? 2.775 14.125 0.543 1.00 67.31 90 ILE A O 1
ATOM 727 N N . SER A 1 91 ? 1.290 15.749 0.188 1.00 57.84 91 SER A N 1
ATOM 728 C CA . SER A 1 91 ? 1.441 16.370 1.515 1.00 57.84 91 SER A CA 1
ATOM 729 C C . SER A 1 91 ? 0.768 15.559 2.633 1.00 57.84 91 SER A C 1
ATOM 731 O O . SER A 1 91 ? -0.251 15.959 3.208 1.00 57.84 91 SER A O 1
ATOM 733 N N . GLY A 1 92 ? 1.337 14.397 2.951 1.00 66.50 92 GLY A N 1
ATOM 734 C CA . GLY A 1 92 ? 0.924 13.584 4.087 1.00 66.50 92 GLY A CA 1
ATOM 735 C C . GLY A 1 92 ? 1.623 13.982 5.382 1.00 66.50 92 GLY A C 1
ATOM 736 O O . GLY A 1 92 ? 2.848 13.960 5.474 1.00 66.50 92 GLY A O 1
ATOM 737 N N . LYS A 1 93 ? 0.854 14.323 6.428 1.00 67.69 93 LYS A N 1
ATOM 738 C CA . LYS A 1 93 ? 1.420 14.739 7.731 1.00 67.69 93 LYS A CA 1
ATOM 739 C C . LYS A 1 93 ? 2.064 13.588 8.514 1.00 67.69 93 LYS A C 1
ATOM 741 O O . LYS A 1 93 ? 2.750 13.848 9.497 1.00 67.69 93 LYS A O 1
ATOM 746 N N . VAL A 1 94 ? 1.760 12.338 8.169 1.00 74.31 94 VAL A N 1
ATOM 747 C CA . VAL A 1 94 ? 2.297 11.134 8.838 1.00 74.31 94 VAL A CA 1
ATOM 748 C C . VAL A 1 94 ? 3.088 10.225 7.922 1.00 74.31 94 VAL A C 1
ATOM 750 O O . VAL A 1 94 ? 3.727 9.309 8.427 1.00 74.31 94 VAL A O 1
ATOM 753 N N . THR A 1 95 ? 3.035 10.444 6.613 1.00 81.75 95 THR A N 1
ATOM 754 C CA . THR A 1 95 ? 3.708 9.568 5.664 1.00 81.75 95 THR A CA 1
ATOM 755 C C . THR A 1 95 ? 5.205 9.672 5.866 1.00 81.75 95 THR A C 1
ATOM 757 O O . THR A 1 95 ? 5.775 10.753 5.715 1.00 81.75 95 THR A O 1
ATOM 760 N N . GLN A 1 96 ? 5.825 8.560 6.248 1.00 83.75 96 GLN A N 1
ATOM 761 C CA . GLN A 1 96 ? 7.270 8.483 6.459 1.00 83.75 96 GLN A CA 1
ATOM 762 C C . GLN A 1 96 ? 7.972 7.886 5.257 1.00 83.75 96 GLN A C 1
ATOM 764 O O . GLN A 1 96 ? 9.072 8.322 4.934 1.00 83.75 96 GLN A O 1
ATOM 769 N N . ILE A 1 97 ? 7.330 6.908 4.616 1.00 87.94 97 ILE A N 1
ATOM 770 C CA . ILE A 1 97 ? 7.901 6.142 3.516 1.00 87.94 97 ILE A CA 1
ATOM 771 C C . ILE A 1 97 ? 6.944 6.190 2.327 1.00 87.94 97 ILE A C 1
ATOM 773 O O . ILE A 1 97 ? 5.741 5.955 2.466 1.00 87.94 97 ILE A O 1
ATOM 777 N N . TYR A 1 98 ? 7.503 6.464 1.156 1.00 89.25 98 TYR A N 1
ATOM 778 C CA . TYR A 1 98 ? 6.863 6.328 -0.140 1.00 89.25 98 TYR A CA 1
ATOM 779 C C . TYR A 1 98 ? 7.501 5.155 -0.881 1.00 89.25 98 TYR A C 1
ATOM 781 O O . TYR A 1 98 ? 8.722 5.073 -0.972 1.00 89.25 98 TYR A O 1
ATOM 789 N N . ILE A 1 99 ? 6.684 4.254 -1.413 1.00 92.25 99 ILE A N 1
ATOM 790 C CA . ILE A 1 99 ? 7.131 3.143 -2.251 1.00 92.25 99 ILE A CA 1
ATOM 791 C C . ILE A 1 99 ? 6.585 3.394 -3.647 1.00 92.25 99 ILE A C 1
ATOM 793 O O . ILE A 1 99 ? 5.380 3.285 -3.870 1.00 92.25 99 ILE A O 1
ATOM 797 N N . THR A 1 100 ? 7.451 3.762 -4.582 1.00 92.38 100 THR A N 1
ATOM 798 C CA . THR A 1 100 ? 7.053 3.931 -5.977 1.00 92.38 100 THR A CA 1
ATOM 799 C C . THR A 1 100 ? 7.054 2.579 -6.675 1.00 92.38 100 THR A C 1
ATOM 801 O O . THR A 1 100 ? 7.933 1.751 -6.447 1.00 92.38 100 THR A O 1
ATOM 804 N N . VAL A 1 101 ? 6.052 2.339 -7.511 1.00 94.56 101 VAL A N 1
ATOM 805 C CA . VAL A 1 101 ? 5.891 1.111 -8.288 1.00 94.56 101 VAL A CA 1
ATOM 806 C C . VAL A 1 101 ? 5.639 1.518 -9.724 1.00 94.56 101 VAL A C 1
ATOM 808 O O . VAL A 1 101 ? 4.609 2.117 -10.022 1.00 94.56 101 VAL A O 1
ATOM 811 N N . LYS A 1 102 ? 6.566 1.188 -10.616 1.00 93.19 102 LYS A N 1
ATOM 812 C CA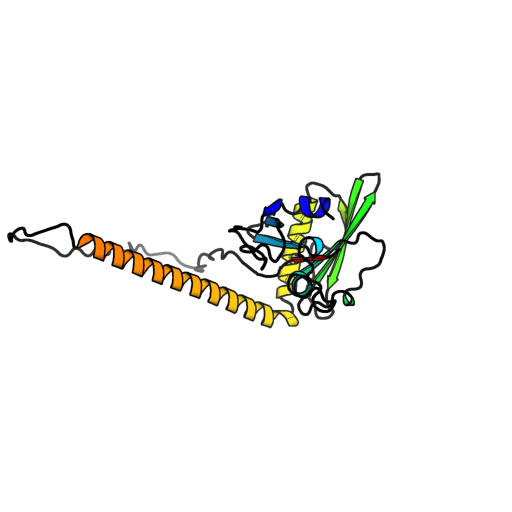 . LYS A 1 102 ? 6.454 1.498 -12.038 1.00 93.19 102 LYS A CA 1
ATOM 813 C C . LYS A 1 102 ? 6.489 0.206 -12.855 1.00 93.19 102 LYS A C 1
ATOM 815 O O . LYS A 1 102 ? 7.441 -0.560 -12.694 1.00 93.19 102 LYS A O 1
ATOM 820 N N . PRO A 1 103 ? 5.487 -0.073 -13.707 1.00 93.31 103 PRO A N 1
ATOM 821 C CA . PRO A 1 103 ? 5.557 -1.200 -14.625 1.00 93.31 103 PRO A CA 1
ATOM 822 C C . PRO A 1 103 ? 6.743 -1.017 -15.577 1.00 93.31 103 PRO A C 1
ATOM 824 O O . PRO A 1 103 ? 7.019 0.081 -16.060 1.00 93.31 103 PRO A O 1
ATOM 827 N N . HIS A 1 104 ? 7.464 -2.099 -15.819 1.00 92.56 104 HIS A N 1
ATOM 828 C CA . HIS A 1 104 ? 8.621 -2.153 -16.696 1.00 92.56 104 HIS A CA 1
ATOM 829 C C . HIS A 1 104 ? 8.553 -3.460 -17.484 1.00 92.56 104 HIS A C 1
ATOM 831 O O . HIS A 1 104 ? 8.123 -4.466 -16.939 1.00 92.56 104 HIS A O 1
ATOM 837 N N . THR A 1 105 ? 8.925 -3.456 -18.759 1.00 92.88 105 THR A N 1
ATOM 838 C CA . THR A 1 105 ? 8.891 -4.669 -19.592 1.00 92.88 105 THR A CA 1
ATOM 839 C C . THR A 1 105 ? 10.312 -4.984 -20.028 1.00 92.88 105 THR A C 1
ATOM 841 O O . THR A 1 105 ? 11.001 -4.086 -20.510 1.00 92.88 105 THR A O 1
ATOM 844 N N . ILE A 1 106 ? 10.744 -6.227 -19.833 1.00 92.69 106 ILE A N 1
ATOM 845 C CA . ILE A 1 106 ? 12.041 -6.744 -20.284 1.00 92.69 106 ILE A CA 1
ATOM 846 C C . ILE A 1 106 ? 11.729 -8.023 -21.050 1.00 92.69 106 ILE A C 1
ATOM 848 O O . ILE A 1 106 ? 11.109 -8.910 -20.477 1.00 92.69 106 ILE A O 1
ATOM 852 N N . ASP A 1 107 ? 12.112 -8.096 -22.325 1.00 92.62 107 ASP A N 1
ATOM 853 C CA . ASP A 1 107 ? 11.899 -9.278 -23.175 1.00 92.62 107 ASP A CA 1
ATOM 854 C C . ASP A 1 107 ? 10.451 -9.814 -23.135 1.00 92.62 107 ASP A C 1
ATOM 856 O O . ASP A 1 107 ? 10.219 -10.999 -22.933 1.00 92.62 107 ASP A O 1
ATOM 860 N N . GLU A 1 108 ? 9.467 -8.915 -23.286 1.00 92.50 108 GLU A N 1
ATOM 861 C CA . GLU A 1 108 ? 8.011 -9.188 -23.231 1.00 92.50 108 GLU A CA 1
ATOM 862 C C . GLU A 1 108 ? 7.460 -9.627 -21.860 1.00 92.50 108 GLU A C 1
ATOM 864 O O . GLU A 1 108 ? 6.245 -9.615 -21.649 1.00 92.50 108 GLU A O 1
ATOM 869 N N . ASP A 1 109 ? 8.328 -9.906 -20.890 1.00 93.81 109 ASP A N 1
ATOM 870 C CA . ASP A 1 109 ? 7.950 -10.206 -19.516 1.00 93.81 109 ASP A CA 1
ATOM 871 C C . ASP A 1 109 ? 7.689 -8.922 -18.710 1.00 93.81 109 ASP A C 1
ATOM 873 O O . ASP A 1 109 ? 8.392 -7.910 -18.820 1.00 93.81 109 ASP A O 1
ATOM 877 N N . LEU A 1 110 ? 6.677 -8.972 -17.837 1.00 93.56 110 LEU A N 1
ATOM 878 C CA . LEU A 1 110 ? 6.330 -7.871 -16.940 1.00 93.56 110 LEU A CA 1
ATOM 879 C C . LEU A 1 110 ? 7.229 -7.865 -15.697 1.00 93.56 110 LEU A C 1
ATOM 881 O O . LEU A 1 110 ? 7.347 -8.852 -14.972 1.00 93.56 110 LEU A O 1
ATOM 885 N N . TYR A 1 111 ? 7.782 -6.698 -15.401 1.00 95.25 111 TYR A N 1
ATOM 886 C CA . TYR A 1 111 ? 8.538 -6.372 -14.202 1.00 95.25 111 TYR A CA 1
ATOM 887 C C . TYR A 1 111 ? 7.931 -5.143 -13.521 1.00 95.25 111 TYR A C 1
ATOM 889 O O . TYR A 1 111 ? 7.224 -4.332 -14.124 1.00 95.25 111 TYR A O 1
ATOM 897 N N . TYR A 1 112 ? 8.258 -4.962 -12.249 1.00 95.31 112 TYR A N 1
ATOM 898 C CA . TYR A 1 112 ? 8.002 -3.733 -11.520 1.00 95.31 112 TYR A CA 1
ATOM 899 C C . TYR A 1 112 ? 9.315 -3.135 -11.032 1.00 95.31 112 TYR A C 1
ATOM 901 O O . TYR A 1 112 ? 10.077 -3.772 -10.304 1.00 95.31 112 TYR A O 1
ATOM 909 N N . LYS A 1 113 ? 9.566 -1.883 -11.418 1.00 94.81 113 LYS A N 1
ATOM 910 C CA . LYS A 1 113 ? 10.610 -1.051 -10.828 1.00 94.81 113 LYS A CA 1
ATOM 911 C C . LYS A 1 113 ? 10.065 -0.434 -9.543 1.00 94.81 113 LYS A C 1
ATOM 913 O O . LYS A 1 113 ? 9.109 0.339 -9.578 1.00 94.81 113 LYS A O 1
ATOM 918 N N . ILE A 1 114 ? 10.681 -0.795 -8.428 1.00 95.25 114 ILE A N 1
ATOM 919 C CA . ILE A 1 114 ? 10.311 -0.400 -7.075 1.00 95.25 114 ILE A CA 1
ATOM 920 C C . ILE A 1 114 ? 11.321 0.622 -6.561 1.00 95.25 114 ILE A C 1
ATOM 922 O O . ILE A 1 114 ? 12.511 0.324 -6.469 1.00 95.25 114 ILE A O 1
ATOM 926 N N . GLY A 1 115 ? 10.859 1.822 -6.224 1.00 93.06 115 GLY A N 1
ATOM 927 C CA . GLY A 1 115 ? 11.655 2.838 -5.538 1.00 93.06 115 GLY A CA 1
ATOM 928 C C . GLY A 1 115 ? 11.194 3.002 -4.097 1.00 93.06 115 GLY A C 1
ATOM 929 O O . GLY A 1 115 ? 10.012 2.851 -3.800 1.00 93.06 115 GLY A O 1
ATOM 930 N N . ILE A 1 116 ? 12.120 3.318 -3.194 1.00 92.19 116 ILE A N 1
ATOM 931 C CA . ILE A 1 116 ? 11.812 3.608 -1.791 1.00 92.19 116 ILE A CA 1
ATOM 932 C C . ILE A 1 116 ? 12.319 5.012 -1.491 1.00 92.19 116 ILE A C 1
ATOM 934 O O . ILE A 1 116 ? 13.493 5.312 -1.682 1.00 92.19 116 ILE A O 1
ATOM 938 N N . TRP A 1 117 ? 11.419 5.858 -1.015 1.00 88.56 117 TRP A N 1
ATOM 939 C CA . TRP A 1 117 ? 11.686 7.212 -0.559 1.00 88.56 117 TRP A CA 1
ATOM 940 C C . TRP A 1 117 ? 11.279 7.329 0.900 1.00 88.56 117 TRP A C 1
ATOM 942 O O . TRP A 1 117 ? 10.247 6.800 1.303 1.00 88.56 117 TRP A O 1
ATOM 952 N N . HIS A 1 118 ? 12.048 8.058 1.695 1.00 87.19 118 HIS A N 1
ATOM 953 C CA . HIS A 1 118 ? 11.697 8.346 3.079 1.00 87.19 118 HIS A CA 1
ATOM 954 C C . HIS A 1 118 ? 11.982 9.805 3.422 1.00 87.19 118 HIS A C 1
ATOM 956 O O . HIS A 1 118 ? 12.731 10.486 2.723 1.00 87.19 118 HIS A O 1
ATOM 962 N N . ARG A 1 119 ? 11.368 10.308 4.497 1.00 81.06 119 ARG A N 1
ATOM 963 C CA . ARG A 1 119 ? 11.663 11.657 5.003 1.00 81.06 119 ARG A CA 1
ATOM 964 C C . ARG A 1 119 ? 13.098 11.743 5.539 1.00 81.06 119 ARG A C 1
ATOM 966 O O . ARG A 1 119 ? 13.693 10.735 5.915 1.00 81.06 119 ARG A O 1
ATOM 973 N N . ASN A 1 120 ? 13.636 12.960 5.611 1.00 74.94 120 ASN A N 1
ATOM 974 C CA . ASN A 1 120 ? 15.016 13.216 6.050 1.00 74.94 120 ASN A CA 1
ATOM 975 C C . ASN A 1 120 ? 15.301 12.776 7.499 1.00 74.94 120 ASN A C 1
ATOM 977 O O . ASN A 1 120 ? 16.444 12.502 7.839 1.00 74.94 120 ASN A O 1
ATOM 981 N N . ASP A 1 121 ? 14.282 12.722 8.359 1.00 74.06 121 ASP A N 1
ATOM 982 C CA . ASP A 1 121 ? 14.382 12.300 9.763 1.00 74.06 121 ASP A CA 1
ATOM 983 C C . ASP A 1 121 ? 14.262 10.778 9.958 1.00 74.06 121 ASP A C 1
ATOM 985 O O . ASP A 1 121 ? 14.228 10.289 11.090 1.00 74.06 121 ASP A O 1
ATOM 989 N N . PHE A 1 122 ? 14.188 10.020 8.865 1.00 77.81 122 PHE A N 1
ATOM 990 C CA . PHE A 1 122 ? 14.141 8.567 8.884 1.00 77.81 122 PHE A CA 1
ATOM 991 C C . PHE A 1 122 ? 15.553 7.985 9.011 1.00 77.81 122 PHE A C 1
ATOM 993 O O . PHE A 1 122 ? 16.428 8.255 8.193 1.00 77.81 122 PHE A O 1
ATOM 1000 N N . THR A 1 123 ? 15.774 7.185 10.052 1.00 73.62 123 THR A N 1
ATOM 1001 C CA . THR A 1 123 ? 17.108 6.688 10.432 1.00 73.62 123 THR A CA 1
ATOM 1002 C C . THR A 1 123 ? 17.312 5.196 10.179 1.00 73.62 123 THR A C 1
ATOM 1004 O O . THR A 1 123 ? 18.415 4.692 10.367 1.00 73.62 123 THR A O 1
ATOM 1007 N N . SER A 1 124 ? 16.251 4.474 9.824 1.00 79.25 124 SER A N 1
ATOM 1008 C CA . SER A 1 124 ? 16.277 3.019 9.663 1.00 79.25 124 SER A CA 1
ATOM 1009 C C . SER A 1 124 ? 16.507 2.642 8.200 1.00 79.25 124 SER A C 1
ATOM 1011 O O . SER A 1 124 ? 16.155 3.391 7.296 1.00 79.25 124 SER A O 1
ATOM 1013 N N . THR A 1 125 ? 17.069 1.465 7.942 1.00 80.69 125 THR A N 1
ATOM 1014 C CA . THR A 1 125 ? 17.085 0.883 6.595 1.00 80.69 125 THR A CA 1
ATOM 1015 C C . THR A 1 125 ? 15.829 0.044 6.376 1.00 80.69 125 THR A C 1
ATOM 1017 O O . THR A 1 125 ? 15.265 -0.521 7.317 1.00 80.69 125 THR A O 1
ATOM 1020 N N . VAL A 1 126 ? 15.359 -0.022 5.131 1.00 85.38 126 VAL A N 1
ATOM 1021 C CA . VAL A 1 126 ? 14.222 -0.861 4.742 1.00 85.38 126 VAL A CA 1
ATOM 1022 C C . VAL A 1 126 ? 14.742 -1.961 3.834 1.00 85.38 126 VAL A C 1
ATOM 1024 O O . VAL A 1 126 ? 15.192 -1.685 2.727 1.00 85.38 126 VAL A O 1
ATOM 1027 N N . GLU A 1 127 ? 14.651 -3.198 4.313 1.00 86.00 127 GLU A N 1
ATOM 1028 C CA . GLU A 1 127 ? 14.929 -4.394 3.524 1.00 86.00 127 GLU A CA 1
ATOM 1029 C C . GLU A 1 127 ? 13.621 -5.130 3.200 1.00 86.00 127 GLU A C 1
ATOM 1031 O O . GLU A 1 127 ? 12.713 -5.150 4.038 1.00 86.00 127 GLU A O 1
ATOM 1036 N N . PRO A 1 128 ? 13.503 -5.788 2.040 1.00 85.81 128 PRO A N 1
ATOM 1037 C CA . PRO A 1 128 ? 14.443 -5.742 0.919 1.00 85.81 128 PRO A CA 1
ATOM 1038 C C . PRO A 1 128 ? 14.477 -4.355 0.253 1.00 85.81 128 PRO A C 1
ATOM 1040 O O . PRO A 1 128 ? 13.481 -3.634 0.265 1.00 85.81 128 PRO A O 1
ATOM 1043 N N . SER A 1 129 ? 15.613 -3.977 -0.328 1.00 86.25 129 SER A N 1
ATOM 1044 C CA . SER A 1 129 ? 15.756 -2.692 -1.020 1.00 86.25 129 SER A CA 1
ATOM 1045 C C . SER A 1 129 ? 14.903 -2.585 -2.301 1.00 86.25 129 SER A C 1
ATOM 1047 O O . SER A 1 129 ? 14.360 -3.564 -2.835 1.00 86.25 129 SER A O 1
ATOM 1049 N N . GLY A 1 130 ? 14.752 -1.350 -2.794 1.00 90.38 130 GLY A N 1
ATOM 1050 C CA . GLY A 1 130 ? 14.160 -1.086 -4.107 1.00 90.38 130 GLY A CA 1
ATOM 1051 C C . GLY A 1 130 ? 14.974 -1.726 -5.239 1.00 90.38 130 GLY A C 1
ATOM 1052 O O . GLY A 1 130 ? 16.130 -2.098 -5.063 1.00 90.38 130 GLY A O 1
ATOM 1053 N N . GLY A 1 131 ? 14.376 -1.874 -6.415 1.00 93.19 131 GLY A N 1
ATOM 1054 C CA . GLY A 1 131 ? 14.991 -2.600 -7.526 1.00 93.19 131 GLY A CA 1
ATOM 1055 C C . GLY A 1 131 ? 14.000 -2.929 -8.632 1.00 93.19 131 GLY A C 1
ATOM 1056 O O . GLY A 1 131 ? 12.879 -2.428 -8.635 1.00 93.19 131 GLY A O 1
ATOM 1057 N N . ILE A 1 132 ? 14.412 -3.760 -9.584 1.00 94.31 132 ILE A N 1
ATOM 1058 C CA . ILE A 1 132 ? 13.539 -4.263 -10.648 1.00 94.31 132 ILE A CA 1
ATOM 1059 C C . ILE A 1 132 ? 13.218 -5.720 -10.328 1.00 94.31 132 ILE A C 1
ATOM 1061 O O . ILE A 1 132 ? 14.126 -6.535 -10.196 1.00 94.31 132 ILE A O 1
ATOM 1065 N N . TYR A 1 133 ? 11.932 -6.033 -10.203 1.00 94.44 133 TYR A N 1
ATOM 1066 C CA . TYR A 1 133 ? 11.457 -7.351 -9.792 1.00 94.44 133 TYR A CA 1
ATOM 1067 C C . TYR A 1 133 ? 10.511 -7.917 -10.836 1.00 94.44 133 TYR A C 1
ATOM 1069 O O . TYR A 1 133 ? 9.630 -7.203 -11.316 1.00 94.44 133 TYR A O 1
ATOM 1077 N N . LYS A 1 134 ? 10.695 -9.189 -11.192 1.00 94.12 134 LYS A N 1
ATOM 1078 C CA . LYS A 1 134 ? 9.806 -9.878 -12.128 1.00 94.12 134 LYS A CA 1
ATOM 1079 C C . LYS A 1 134 ? 8.420 -10.020 -11.508 1.00 94.12 134 LYS A C 1
ATOM 1081 O O . LYS A 1 134 ? 8.293 -10.235 -10.304 1.00 94.12 134 LYS A O 1
ATOM 1086 N N . TYR A 1 135 ? 7.380 -9.889 -12.322 1.00 93.69 135 TYR A N 1
ATOM 1087 C CA . TYR A 1 135 ? 6.030 -10.253 -11.923 1.00 93.69 135 TYR A CA 1
ATOM 1088 C C . TYR A 1 135 ? 5.874 -11.777 -11.980 1.00 93.69 135 TYR A C 1
ATOM 1090 O O . TYR A 1 135 ? 5.507 -12.340 -13.008 1.00 93.69 135 TYR A O 1
ATOM 1098 N N . ASP A 1 136 ? 6.197 -12.443 -10.875 1.00 92.81 136 ASP A N 1
ATOM 1099 C CA . ASP A 1 136 ? 6.077 -13.891 -10.702 1.00 92.81 136 ASP A CA 1
ATOM 1100 C C . ASP A 1 136 ? 5.474 -14.246 -9.328 1.00 92.81 136 ASP A C 1
ATOM 1102 O O . ASP A 1 136 ? 5.044 -13.376 -8.564 1.00 92.81 136 ASP A O 1
ATOM 1106 N N . GLU A 1 137 ? 5.433 -15.537 -8.994 1.00 89.06 137 GLU A N 1
ATOM 1107 C CA . GLU A 1 137 ? 4.883 -16.024 -7.722 1.00 89.06 137 GLU A CA 1
ATOM 1108 C C . GLU A 1 137 ? 5.638 -15.500 -6.484 1.00 89.06 137 GLU A C 1
ATOM 1110 O O . GLU A 1 137 ? 5.057 -15.380 -5.401 1.00 89.06 137 GLU A O 1
ATOM 1115 N N . SER A 1 138 ? 6.917 -15.140 -6.632 1.00 92.62 138 SER A N 1
ATOM 1116 C CA . SER A 1 138 ? 7.762 -14.637 -5.543 1.00 92.62 138 SER A CA 1
ATOM 1117 C C . SER A 1 138 ? 7.528 -13.152 -5.251 1.00 92.62 138 SER A C 1
ATOM 1119 O O . SER A 1 138 ? 7.701 -12.708 -4.108 1.00 92.62 138 SER A O 1
ATOM 1121 N N . PHE A 1 139 ? 7.054 -12.392 -6.246 1.00 94.69 139 PHE A N 1
ATOM 1122 C CA . PHE A 1 139 ? 6.814 -10.952 -6.138 1.00 94.69 139 PHE A CA 1
ATOM 1123 C C . PHE A 1 139 ? 5.908 -10.591 -4.957 1.00 94.69 139 PHE A C 1
ATOM 1125 O O . PHE A 1 139 ? 6.143 -9.606 -4.252 1.00 94.69 139 PHE A O 1
ATOM 1132 N N . ARG A 1 140 ? 4.883 -11.410 -4.702 1.00 95.19 140 ARG A N 1
ATOM 1133 C CA . ARG A 1 140 ? 3.941 -11.188 -3.602 1.00 95.19 140 ARG A CA 1
ATOM 1134 C C . ARG A 1 140 ? 4.627 -11.253 -2.234 1.00 95.19 140 ARG A C 1
ATOM 1136 O O . ARG A 1 140 ? 4.378 -10.384 -1.397 1.00 95.19 140 ARG A O 1
ATOM 1143 N N . ASP A 1 141 ? 5.454 -12.271 -1.984 1.00 95.12 141 ASP A N 1
ATOM 1144 C CA . ASP A 1 141 ? 6.158 -12.419 -0.699 1.00 95.12 141 ASP A CA 1
ATOM 1145 C C . ASP A 1 141 ? 7.171 -11.287 -0.505 1.00 95.12 141 ASP A C 1
ATOM 1147 O O . ASP A 1 141 ? 7.196 -10.661 0.559 1.00 95.12 141 ASP A O 1
ATOM 1151 N N . TYR A 1 142 ? 7.917 -10.953 -1.565 1.00 95.44 142 TYR A N 1
ATOM 1152 C CA . TYR A 1 142 ? 8.820 -9.804 -1.600 1.00 95.44 142 TYR A CA 1
ATOM 1153 C C . TYR A 1 142 ? 8.096 -8.514 -1.196 1.00 95.44 142 TYR A C 1
ATOM 1155 O O . TYR A 1 142 ? 8.467 -7.872 -0.209 1.00 95.44 142 TYR A O 1
ATOM 1163 N N . PHE A 1 143 ? 7.030 -8.154 -1.915 1.00 95.81 143 PHE A N 1
ATOM 1164 C CA . PHE A 1 143 ? 6.402 -6.848 -1.757 1.00 95.81 143 PHE A CA 1
ATOM 1165 C C . PHE A 1 143 ? 5.685 -6.731 -0.409 1.00 95.81 143 PHE A C 1
ATOM 1167 O O . PHE A 1 143 ? 5.813 -5.721 0.281 1.00 95.81 143 PHE A O 1
ATOM 1174 N N . LEU A 1 144 ? 4.981 -7.776 0.037 1.00 95.00 144 LEU A N 1
ATOM 1175 C CA . LEU A 1 144 ? 4.334 -7.757 1.352 1.00 95.00 144 LEU A CA 1
ATOM 1176 C C . LEU A 1 144 ? 5.353 -7.779 2.505 1.00 95.00 144 LEU A C 1
ATOM 1178 O O . LEU A 1 144 ? 5.091 -7.189 3.555 1.00 95.00 144 LEU A O 1
ATOM 1182 N N . THR A 1 145 ? 6.520 -8.410 2.331 1.00 94.38 145 THR A N 1
ATOM 1183 C CA . THR A 1 145 ? 7.625 -8.320 3.302 1.00 94.38 145 THR A CA 1
ATOM 1184 C C . THR A 1 145 ? 8.188 -6.902 3.357 1.00 94.38 145 THR A C 1
ATOM 1186 O O . THR A 1 145 ? 8.292 -6.345 4.450 1.00 94.38 145 THR A O 1
ATOM 1189 N N . LEU A 1 146 ? 8.459 -6.287 2.199 1.00 94.75 146 LEU A N 1
ATOM 1190 C CA . LEU A 1 146 ? 8.868 -4.885 2.093 1.00 94.75 146 LEU A CA 1
ATOM 1191 C C . LEU A 1 146 ? 7.884 -3.967 2.827 1.00 94.75 146 LEU A C 1
ATOM 1193 O O . LEU A 1 146 ? 8.298 -3.128 3.626 1.00 94.75 146 LEU A O 1
ATOM 1197 N N . LEU A 1 147 ? 6.581 -4.159 2.626 1.00 93.31 147 LEU A N 1
ATOM 1198 C CA . LEU A 1 147 ? 5.541 -3.378 3.291 1.00 93.31 147 LEU A CA 1
ATOM 1199 C C . LEU A 1 147 ? 5.558 -3.515 4.823 1.00 93.31 147 LEU A C 1
ATOM 1201 O O . LEU A 1 147 ? 5.451 -2.512 5.532 1.00 93.31 147 LEU A O 1
ATOM 1205 N N . LEU A 1 148 ? 5.699 -4.730 5.359 1.00 90.88 148 LEU A N 1
ATOM 1206 C CA . LEU A 1 148 ? 5.747 -4.951 6.810 1.00 90.88 148 LEU A CA 1
ATOM 1207 C C . LEU A 1 148 ? 7.038 -4.411 7.444 1.00 90.88 148 LEU A C 1
ATOM 1209 O O . LEU A 1 148 ? 6.998 -3.834 8.537 1.00 90.88 148 LEU A O 1
ATOM 1213 N N . ASN A 1 149 ? 8.168 -4.554 6.755 1.00 91.75 149 ASN A N 1
ATOM 1214 C CA . ASN A 1 149 ? 9.451 -4.029 7.216 1.00 91.75 149 ASN A CA 1
ATOM 1215 C C . ASN A 1 149 ? 9.465 -2.497 7.178 1.00 91.75 149 ASN A C 1
ATOM 1217 O O . ASN A 1 149 ? 9.816 -1.868 8.175 1.00 91.75 149 ASN A O 1
ATOM 1221 N N . SER A 1 150 ? 8.949 -1.899 6.099 1.00 90.00 150 SER A N 1
ATOM 1222 C CA . SER A 1 150 ? 8.706 -0.455 6.000 1.00 90.00 150 SER A CA 1
ATOM 1223 C C . SER A 1 150 ? 7.851 0.043 7.162 1.00 90.00 150 SER A C 1
ATOM 1225 O O . SER A 1 150 ? 8.130 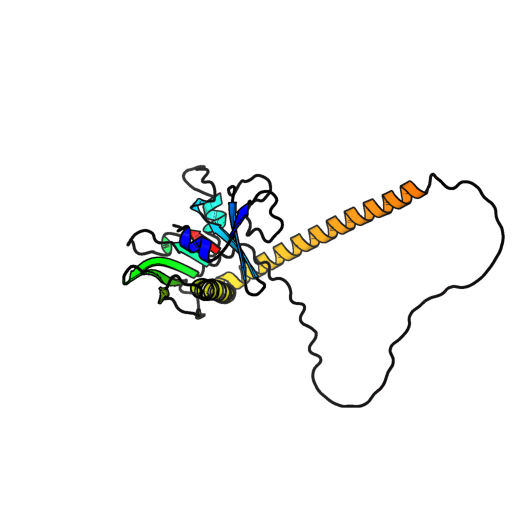1.091 7.737 1.00 90.00 150 SER A O 1
ATOM 1227 N N . LEU A 1 151 ? 6.823 -0.714 7.562 1.00 86.88 151 LEU A N 1
ATOM 1228 C CA . LEU A 1 151 ? 5.926 -0.280 8.634 1.00 86.88 151 LEU A CA 1
ATOM 1229 C C . LEU A 1 151 ? 6.646 -0.283 9.968 1.00 86.88 151 LEU A C 1
ATOM 1231 O O . LEU A 1 151 ? 6.517 0.660 10.746 1.00 86.88 151 LEU A O 1
ATOM 1235 N N . THR A 1 152 ? 7.400 -1.346 10.218 1.00 86.19 152 THR A N 1
ATOM 1236 C CA . THR A 1 152 ? 8.206 -1.479 11.427 1.00 86.19 152 THR A CA 1
ATOM 1237 C C . THR A 1 152 ? 9.158 -0.290 11.536 1.00 86.19 152 THR A C 1
ATOM 1239 O O . THR A 1 152 ? 9.076 0.456 12.512 1.00 86.19 152 THR A O 1
ATOM 1242 N N . ALA A 1 153 ? 9.920 -0.017 10.475 1.00 86.44 153 ALA A N 1
ATOM 1243 C CA . ALA A 1 153 ? 10.856 1.097 10.413 1.00 86.44 153 ALA A CA 1
ATOM 1244 C C . ALA A 1 153 ? 10.168 2.471 10.558 1.00 86.44 153 ALA A C 1
ATOM 1246 O O . ALA A 1 153 ? 10.610 3.312 11.339 1.00 86.44 153 ALA A O 1
ATOM 1247 N N . ALA A 1 154 ? 9.034 2.699 9.884 1.00 84.00 154 ALA A N 1
ATOM 1248 C CA . ALA A 1 154 ? 8.269 3.943 10.004 1.00 84.00 154 ALA A CA 1
ATOM 1249 C C . ALA A 1 154 ? 7.788 4.187 11.441 1.00 84.00 154 ALA A C 1
ATOM 1251 O O . ALA A 1 154 ? 7.819 5.316 11.923 1.00 84.00 154 ALA A O 1
ATOM 1252 N N . THR A 1 155 ? 7.365 3.141 12.156 1.00 78.62 155 THR A N 1
ATOM 1253 C CA . THR A 1 155 ? 6.888 3.287 13.541 1.00 78.62 155 THR A CA 1
ATOM 1254 C C . THR A 1 155 ? 7.994 3.536 14.563 1.00 78.62 155 THR A C 1
ATOM 1256 O O . THR A 1 155 ? 7.703 3.981 15.676 1.00 78.62 155 THR A O 1
ATOM 1259 N N . GLU A 1 156 ? 9.248 3.269 14.205 1.00 79.19 156 GLU A N 1
ATOM 1260 C CA . GLU A 1 156 ? 10.410 3.554 15.044 1.00 79.19 156 GLU A CA 1
ATOM 1261 C C . GLU A 1 156 ? 10.864 5.015 14.939 1.00 79.19 156 GLU A C 1
ATOM 1263 O O . GLU A 1 156 ? 11.536 5.495 15.863 1.00 79.19 156 GLU A O 1
ATOM 1268 N N . SER A 1 157 ? 10.445 5.729 13.882 1.00 74.38 157 SER A N 1
ATOM 1269 C CA . SER A 1 157 ? 10.875 7.102 13.616 1.00 74.38 157 SER A CA 1
ATOM 1270 C C . SER A 1 157 ? 10.476 8.059 14.752 1.00 74.38 157 SER A C 1
ATOM 1272 O O . SER A 1 157 ? 9.343 8.001 15.256 1.00 74.38 157 SER A O 1
ATOM 1274 N N . PRO A 1 158 ? 11.371 8.972 15.182 1.00 72.19 158 PRO A N 1
ATOM 1275 C CA . PRO A 1 158 ? 11.090 9.898 16.280 1.00 72.19 158 PRO A CA 1
ATOM 1276 C C . PRO A 1 158 ? 9.814 10.722 16.077 1.00 72.19 158 PRO A C 1
ATOM 1278 O O . PRO A 1 158 ? 9.042 10.907 17.020 1.00 72.19 158 PRO A O 1
ATOM 1281 N N . SER A 1 159 ? 9.555 11.151 14.838 1.00 70.44 159 SER A N 1
ATOM 1282 C CA . SER A 1 159 ? 8.387 11.953 14.466 1.00 70.44 159 SER A CA 1
ATOM 1283 C C . SER A 1 159 ? 7.061 11.191 14.550 1.00 70.44 159 SER A C 1
ATOM 1285 O O . SER A 1 159 ? 6.011 11.807 14.762 1.00 70.44 159 SER A O 1
ATOM 1287 N N . LEU A 1 160 ? 7.077 9.857 14.444 1.00 70.25 160 LEU A N 1
ATOM 1288 C CA . LEU A 1 160 ? 5.876 9.031 14.568 1.00 70.25 160 LEU A CA 1
ATOM 1289 C C . LEU A 1 160 ? 5.700 8.359 15.923 1.00 70.25 160 LEU A C 1
ATOM 1291 O O . LEU A 1 160 ? 4.560 8.037 16.258 1.00 70.25 160 LEU A O 1
ATOM 1295 N N . ARG A 1 161 ? 6.753 8.186 16.729 1.00 69.75 161 ARG A N 1
ATOM 1296 C CA . ARG A 1 161 ? 6.676 7.496 18.033 1.00 69.75 161 ARG A CA 1
ATOM 1297 C C . ARG A 1 161 ? 5.493 7.946 18.893 1.00 69.75 161 ARG A C 1
ATOM 1299 O O . ARG A 1 161 ? 4.726 7.108 19.370 1.00 69.75 161 ARG A O 1
ATOM 1306 N N . PHE A 1 162 ? 5.306 9.258 19.044 1.00 68.06 162 PHE A N 1
ATOM 1307 C CA . PHE A 1 162 ? 4.199 9.815 19.827 1.00 68.06 162 PHE A CA 1
ATOM 1308 C C . PHE A 1 162 ? 2.830 9.528 19.191 1.00 68.06 162 PHE A C 1
ATOM 1310 O O . PHE A 1 162 ? 1.896 9.109 19.872 1.00 68.06 162 PHE A O 1
ATOM 1317 N N . ARG A 1 163 ? 2.715 9.678 17.868 1.00 67.50 163 ARG A N 1
ATOM 1318 C CA . ARG A 1 163 ? 1.456 9.480 17.130 1.00 67.50 163 ARG A CA 1
ATOM 1319 C C . ARG A 1 163 ? 1.032 8.014 17.097 1.00 67.50 163 ARG A C 1
ATOM 1321 O O . ARG A 1 163 ? -0.144 7.704 17.266 1.00 67.50 163 ARG A O 1
ATOM 1328 N N . VAL A 1 164 ? 1.993 7.107 16.937 1.00 69.00 164 VAL A N 1
ATOM 1329 C CA . VAL A 1 164 ? 1.784 5.657 17.023 1.00 69.00 164 VAL A CA 1
ATOM 1330 C C . VAL A 1 164 ? 1.329 5.276 18.432 1.00 69.00 164 VAL A C 1
ATOM 1332 O O . VAL A 1 164 ? 0.398 4.483 18.579 1.00 69.00 164 VAL A O 1
ATOM 1335 N N . ALA A 1 165 ? 1.943 5.842 19.476 1.00 65.88 165 ALA A N 1
ATOM 1336 C CA . ALA A 1 165 ? 1.538 5.602 20.860 1.00 65.88 165 ALA A CA 1
ATOM 1337 C C . ALA A 1 165 ? 0.107 6.094 21.140 1.00 65.88 165 ALA A C 1
ATOM 1339 O O . ALA A 1 165 ? -0.699 5.343 21.697 1.00 65.88 165 ALA A O 1
ATOM 1340 N N . GLU A 1 166 ? -0.235 7.302 20.687 1.00 69.62 166 GLU A N 1
ATOM 1341 C CA . GLU A 1 166 ? -1.579 7.873 20.804 1.00 69.62 166 GLU A CA 1
ATOM 1342 C C . GLU A 1 166 ? -2.624 7.005 20.086 1.00 69.62 166 GLU A C 1
ATOM 1344 O O . GLU A 1 166 ? -3.654 6.644 20.659 1.00 69.62 166 GLU A O 1
ATOM 1349 N N . GLN A 1 167 ? -2.347 6.590 18.849 1.00 68.06 167 GLN A N 1
ATOM 1350 C CA . GLN A 1 167 ? -3.261 5.749 18.077 1.00 68.06 167 GLN A CA 1
ATOM 1351 C C . GLN A 1 167 ? -3.463 4.373 18.729 1.00 68.06 167 GLN A C 1
ATOM 1353 O O . GLN A 1 167 ? -4.592 3.892 18.835 1.00 68.06 167 GLN A O 1
ATOM 1358 N N . ARG A 1 168 ? -2.391 3.764 19.257 1.00 67.06 168 ARG A N 1
ATOM 1359 C CA . ARG A 1 168 ? -2.474 2.523 20.048 1.00 67.06 168 ARG A CA 1
ATOM 1360 C C . ARG A 1 168 ? -3.317 2.700 21.311 1.00 67.06 168 ARG A C 1
ATOM 1362 O O . ARG A 1 168 ? -3.972 1.753 21.744 1.00 67.06 168 ARG A O 1
ATOM 1369 N N . GLN A 1 169 ? -3.287 3.872 21.941 1.00 67.06 169 GLN A N 1
ATOM 1370 C CA . GLN A 1 169 ? -4.127 4.164 23.100 1.00 67.06 169 GLN A CA 1
ATOM 1371 C C . GLN A 1 169 ? -5.603 4.289 22.712 1.00 67.06 169 GLN A C 1
ATOM 1373 O O . GLN A 1 169 ? -6.436 3.678 23.378 1.00 67.06 169 GLN A O 1
ATOM 1378 N N . ARG A 1 170 ? -5.920 4.986 21.614 1.00 69.88 170 ARG A N 1
ATOM 1379 C CA . ARG A 1 170 ? -7.297 5.115 21.104 1.00 69.88 170 ARG A CA 1
ATOM 1380 C C . ARG A 1 170 ? -7.916 3.758 20.772 1.00 69.88 170 ARG A C 1
ATOM 1382 O O . ARG A 1 170 ? -8.980 3.438 21.289 1.00 69.88 170 ARG A O 1
ATOM 1389 N N . LEU A 1 171 ? -7.203 2.912 20.025 1.00 64.12 171 LEU A N 1
ATOM 1390 C CA . LEU A 1 171 ? -7.678 1.562 19.692 1.00 64.12 171 LEU A CA 1
ATOM 1391 C C . LEU A 1 171 ? -7.916 0.704 20.941 1.00 64.12 171 LEU A C 1
ATOM 1393 O O . LEU A 1 171 ? -8.915 -0.005 21.030 1.00 64.12 171 LEU A O 1
ATOM 1397 N N . ARG A 1 172 ? -7.029 0.790 21.943 1.00 63.59 172 ARG A N 1
ATOM 1398 C CA . ARG A 1 172 ? -7.238 0.100 23.227 1.00 63.59 172 ARG A CA 1
ATOM 1399 C C . ARG A 1 172 ? -8.492 0.593 23.946 1.00 63.59 172 ARG A C 1
ATOM 1401 O O . ARG A 1 172 ? -9.210 -0.224 24.511 1.00 63.59 172 ARG A O 1
ATOM 1408 N N . GLN A 1 173 ? -8.756 1.898 23.933 1.00 68.62 173 GLN A N 1
ATOM 1409 C CA . GLN A 1 173 ? -9.959 2.471 24.540 1.00 68.62 173 GLN A CA 1
ATOM 1410 C C . GLN A 1 173 ? -11.233 2.045 23.800 1.00 68.62 173 GLN A C 1
ATOM 1412 O O . GLN A 1 173 ? -12.240 1.769 24.445 1.00 68.62 173 GLN A O 1
ATOM 1417 N N . GLU A 1 174 ? -11.201 1.961 22.470 1.00 71.00 174 GLU A N 1
ATOM 1418 C CA . GLU A 1 174 ? -12.330 1.488 21.659 1.00 71.00 174 GLU A CA 1
ATOM 1419 C C . GLU A 1 174 ? -12.643 0.009 21.908 1.00 71.00 174 GLU A C 1
ATOM 1421 O O . GLU A 1 174 ? -13.802 -0.340 22.129 1.00 71.00 174 GLU A O 1
ATOM 1426 N N . GLU A 1 175 ? -11.622 -0.851 21.939 1.00 69.62 175 GLU A N 1
ATOM 1427 C CA . GLU A 1 175 ? -11.787 -2.267 22.291 1.00 69.62 175 GLU A CA 1
ATOM 1428 C C . GLU A 1 175 ? -12.309 -2.421 23.727 1.00 69.62 175 GLU A C 1
ATOM 1430 O O . GLU A 1 175 ? -13.234 -3.192 23.971 1.00 69.62 175 GLU A O 1
ATOM 1435 N N . PHE A 1 176 ? -11.799 -1.629 24.677 1.00 74.50 176 PHE A N 1
ATOM 1436 C CA . PHE A 1 176 ? -12.308 -1.628 26.050 1.00 74.50 176 PHE A CA 1
ATOM 1437 C C . PHE A 1 176 ? -13.787 -1.217 26.117 1.00 74.50 176 PHE A C 1
ATOM 1439 O O . PHE A 1 176 ? -14.583 -1.894 26.763 1.00 74.50 176 PHE A O 1
ATOM 1446 N N . LYS A 1 177 ? -14.190 -0.165 25.391 1.00 72.50 177 LYS A N 1
ATOM 1447 C CA . LYS A 1 177 ? -15.600 0.249 25.286 1.00 72.50 177 LYS A CA 1
ATOM 1448 C C . LYS A 1 177 ? -16.481 -0.843 24.675 1.00 72.50 177 LYS A C 1
ATOM 1450 O O . LYS A 1 177 ? -17.573 -1.075 25.182 1.00 72.50 177 LYS A O 1
ATOM 1455 N N . ARG A 1 178 ? -16.013 -1.529 23.627 1.00 74.50 178 ARG A N 1
ATOM 1456 C CA . ARG A 1 178 ? -16.732 -2.662 23.015 1.00 74.50 178 ARG A CA 1
ATOM 1457 C C . ARG A 1 178 ? -16.931 -3.811 23.998 1.00 74.50 178 ARG A C 1
ATOM 1459 O O . ARG A 1 178 ? -18.030 -4.346 24.085 1.00 74.50 178 ARG A O 1
ATOM 1466 N N . LEU A 1 179 ? -15.896 -4.167 24.759 1.00 77.25 179 LEU A N 1
ATOM 1467 C CA . LEU A 1 179 ? -15.995 -5.208 25.783 1.00 77.25 179 LEU A CA 1
ATOM 1468 C C . LEU A 1 179 ? -16.997 -4.827 26.877 1.00 77.25 179 LEU A C 1
ATOM 1470 O O . LEU A 1 179 ? -17.822 -5.658 27.244 1.00 77.25 179 LEU A O 1
ATOM 1474 N N . LEU A 1 180 ? -16.983 -3.573 27.343 1.00 81.25 180 LEU A N 1
ATOM 1475 C CA . LEU A 1 180 ? -17.968 -3.085 28.310 1.00 81.25 180 LEU A CA 1
ATOM 1476 C C . LEU A 1 180 ? -19.395 -3.135 27.757 1.00 81.25 180 LEU A C 1
ATOM 1478 O O . LEU A 1 180 ? -20.294 -3.578 28.463 1.00 81.25 180 LEU A O 1
ATOM 1482 N N . GLN A 1 181 ? -19.615 -2.738 26.501 1.00 75.94 181 GLN A N 1
ATOM 1483 C CA . GLN A 1 181 ? -20.931 -2.840 25.860 1.00 75.94 181 GLN A CA 1
ATOM 1484 C C . GLN A 1 181 ? -21.409 -4.292 25.769 1.00 75.94 181 GLN A C 1
ATOM 1486 O O . GLN A 1 181 ? -22.550 -4.574 26.116 1.00 75.94 181 GLN A O 1
ATOM 1491 N N . ASN A 1 182 ? -20.534 -5.220 25.379 1.00 75.50 182 ASN A N 1
ATOM 1492 C CA . ASN A 1 182 ? -20.875 -6.641 25.313 1.00 75.50 182 ASN A CA 1
ATOM 1493 C C . ASN A 1 182 ? -21.189 -7.227 26.697 1.00 75.50 182 ASN A C 1
ATOM 1495 O O . ASN A 1 182 ? -22.123 -8.010 26.820 1.00 75.50 182 ASN A O 1
ATOM 1499 N N . LEU A 1 183 ? -20.449 -6.826 27.737 1.00 74.81 183 LEU A N 1
ATOM 1500 C CA . LEU A 1 183 ? -20.743 -7.206 29.124 1.00 74.81 183 LEU A CA 1
ATOM 1501 C C . LEU A 1 183 ? -22.086 -6.633 29.593 1.00 74.81 183 LEU A C 1
ATOM 1503 O O . LEU A 1 183 ? -22.861 -7.343 30.220 1.00 74.81 183 LEU A O 1
ATOM 1507 N N . SER A 1 184 ? -22.385 -5.381 29.238 1.00 70.06 184 SER A N 1
ATOM 1508 C CA . SER A 1 184 ? -23.666 -4.732 29.556 1.00 70.06 184 SER A CA 1
ATOM 1509 C C . SER A 1 184 ? -24.839 -5.463 28.893 1.00 70.06 184 SER A C 1
ATOM 1511 O O . SER A 1 184 ? -25.860 -5.703 29.524 1.00 70.06 184 SER A O 1
ATOM 1513 N N . ILE A 1 185 ? -24.683 -5.850 27.622 1.00 63.12 185 ILE A N 1
ATOM 1514 C CA . ILE A 1 185 ? -25.686 -6.619 26.870 1.00 63.12 185 ILE A CA 1
ATOM 1515 C C . ILE A 1 185 ? -25.837 -8.032 27.454 1.00 63.12 185 ILE 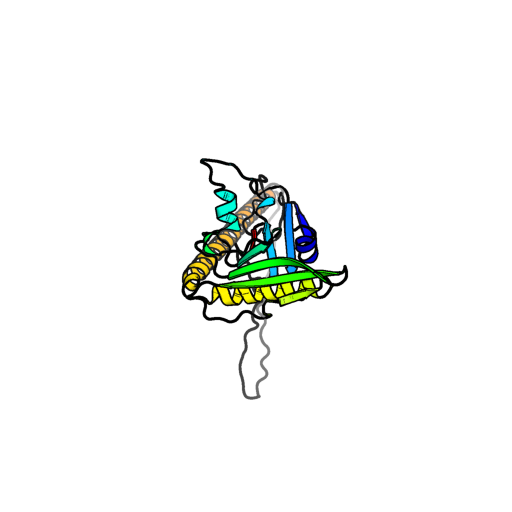A C 1
ATOM 1517 O O . ILE A 1 185 ? -26.959 -8.512 27.581 1.00 63.12 185 ILE A O 1
ATOM 1521 N N . GLY A 1 186 ? -24.734 -8.672 27.855 1.00 58.12 186 GLY A N 1
ATOM 1522 C CA . GLY A 1 186 ? -24.754 -9.968 28.540 1.00 58.12 186 GLY A CA 1
ATOM 1523 C C . GLY A 1 186 ? -25.517 -9.920 29.865 1.00 58.12 186 GLY A C 1
ATOM 1524 O O . GLY A 1 186 ? -26.376 -10.758 30.096 1.00 58.12 186 GLY A O 1
ATOM 1525 N N . GLN A 1 187 ? -25.304 -8.882 30.679 1.00 57.62 187 GLN A N 1
ATOM 1526 C CA . GLN A 1 187 ? -26.058 -8.679 31.922 1.00 57.62 187 GLN A CA 1
ATOM 1527 C C . GLN A 1 187 ? -27.559 -8.454 31.674 1.00 57.62 187 GLN A C 1
ATOM 1529 O O . GLN A 1 187 ? -28.388 -8.954 32.427 1.00 57.62 187 GLN A O 1
ATOM 1534 N N . ILE A 1 188 ? -27.933 -7.743 30.605 1.00 54.12 188 ILE A N 1
ATOM 1535 C CA . ILE A 1 188 ? -29.347 -7.548 30.238 1.00 54.12 188 ILE A CA 1
ATOM 1536 C C . ILE A 1 188 ? -29.990 -8.875 29.793 1.00 54.12 188 ILE A C 1
ATOM 1538 O O . ILE A 1 188 ? -31.132 -9.153 30.161 1.00 54.12 188 ILE A O 1
ATOM 1542 N N . LEU A 1 189 ? -29.265 -9.724 29.060 1.00 52.59 189 LEU A N 1
ATOM 1543 C CA . LEU A 1 189 ? -29.730 -11.063 28.671 1.00 52.59 189 LEU A CA 1
ATOM 1544 C C . LEU A 1 189 ? -29.858 -12.012 29.877 1.00 52.59 189 LEU A C 1
ATOM 1546 O O . LEU A 1 189 ? -30.846 -12.735 29.977 1.00 52.59 189 LEU A O 1
ATOM 1550 N N . ASP A 1 190 ? -28.934 -11.947 30.838 1.00 49.94 190 ASP A N 1
ATOM 1551 C CA . ASP A 1 190 ? -29.026 -12.739 32.071 1.00 49.94 190 ASP A CA 1
ATOM 1552 C C . ASP A 1 190 ? -30.233 -12.299 32.921 1.00 49.94 190 ASP A C 1
ATOM 1554 O O . ASP A 1 190 ? -31.037 -13.139 33.322 1.00 49.94 190 ASP A O 1
ATOM 1558 N N . THR A 1 191 ? -30.462 -10.988 33.088 1.00 50.91 191 THR A N 1
ATOM 1559 C CA . THR A 1 191 ? -31.639 -10.473 33.827 1.00 50.91 191 THR A CA 1
ATOM 1560 C C . THR A 1 191 ? -32.978 -10.752 33.137 1.00 50.91 191 THR A C 1
ATOM 1562 O O . THR A 1 191 ? -33.999 -10.868 33.811 1.00 50.91 191 THR A O 1
ATOM 1565 N N . THR A 1 192 ? -33.002 -10.896 31.808 1.00 48.91 192 THR A N 1
ATOM 1566 C CA . THR A 1 192 ? -34.218 -11.289 31.073 1.00 48.91 192 THR A CA 1
ATOM 1567 C C . THR A 1 192 ? -34.453 -12.800 31.123 1.00 48.91 192 THR A C 1
ATOM 1569 O O . THR A 1 192 ? -35.601 -13.216 31.247 1.00 48.91 192 THR A O 1
ATOM 1572 N N . SER A 1 193 ? -33.396 -13.619 31.177 1.00 46.75 193 SER A N 1
ATOM 1573 C CA . SER A 1 193 ? -33.518 -15.065 31.430 1.00 46.75 193 SER A CA 1
ATOM 1574 C C . SER A 1 193 ? -33.963 -15.398 32.866 1.00 46.75 193 SER A C 1
ATOM 1576 O O . SER A 1 193 ? -34.704 -16.358 33.083 1.00 46.75 193 SER A O 1
ATOM 1578 N N . GLU A 1 194 ? -33.591 -14.572 33.851 1.00 44.75 194 GLU A N 1
ATOM 1579 C CA . GLU A 1 194 ? -34.101 -14.669 35.226 1.00 44.75 194 GLU A CA 1
ATOM 1580 C C . GLU A 1 194 ? -35.539 -14.128 35.353 1.00 44.75 194 GLU A C 1
ATOM 1582 O O . GLU A 1 194 ? -36.322 -14.636 36.160 1.00 44.75 194 GLU A O 1
ATOM 1587 N N . ALA A 1 195 ? -35.936 -13.159 34.519 1.00 42.38 195 ALA A N 1
ATOM 1588 C CA . ALA A 1 195 ? -37.307 -12.644 34.480 1.00 42.38 195 ALA A CA 1
ATOM 1589 C C . ALA A 1 195 ? -38.299 -13.596 33.780 1.00 42.38 195 ALA A C 1
ATOM 1591 O O . ALA A 1 195 ? -39.475 -13.618 34.142 1.00 42.38 195 ALA A O 1
ATOM 1592 N N . GLU A 1 196 ? -37.856 -14.430 32.834 1.00 40.22 196 GLU A N 1
ATOM 1593 C CA . GLU A 1 196 ? -38.723 -15.415 32.164 1.00 40.22 196 GLU A CA 1
ATOM 1594 C C . GLU A 1 196 ? -38.905 -16.722 32.961 1.00 40.22 196 GLU A C 1
ATOM 1596 O O . GLU A 1 196 ? -39.912 -17.410 32.791 1.00 40.22 196 GLU A O 1
ATOM 1601 N N . ASN A 1 197 ? -38.020 -17.026 33.917 1.00 42.56 197 ASN A N 1
ATOM 1602 C CA . ASN A 1 197 ? -38.151 -18.200 34.795 1.00 42.56 197 ASN A CA 1
ATOM 1603 C C . ASN A 1 197 ? -39.029 -17.980 36.042 1.00 42.56 197 ASN A C 1
ATOM 1605 O O . ASN A 1 197 ? -39.264 -18.921 36.800 1.00 42.56 197 ASN A O 1
ATOM 1609 N N . THR A 1 198 ? -39.558 -16.774 36.268 1.00 42.62 198 THR A N 1
ATOM 1610 C CA . THR A 1 198 ? -40.402 -16.484 37.446 1.00 42.62 198 THR A CA 1
ATOM 1611 C C . THR A 1 198 ? -41.903 -16.691 37.221 1.00 42.62 198 THR A C 1
ATOM 1613 O O . THR A 1 198 ? -42.674 -16.554 38.167 1.00 42.62 198 THR A O 1
ATOM 1616 N N . ASN A 1 199 ? -42.337 -17.113 36.024 1.00 40.31 199 ASN A N 1
ATOM 1617 C CA . ASN A 1 199 ? -43.765 -17.273 35.704 1.00 40.31 199 ASN A CA 1
ATOM 1618 C C . ASN A 1 199 ? -44.252 -18.713 35.449 1.00 40.31 199 ASN A C 1
ATOM 1620 O O . ASN A 1 199 ? -45.394 -18.884 35.026 1.00 40.31 199 ASN A O 1
ATOM 1624 N N . SER A 1 200 ? -43.467 -19.761 35.731 1.00 37.16 200 SER A N 1
ATOM 1625 C CA . SER A 1 200 ? -43.907 -21.139 35.430 1.00 37.16 200 SER A CA 1
ATOM 1626 C C . SER A 1 200 ? -43.692 -22.212 36.502 1.00 37.16 200 SER A C 1
ATOM 1628 O O . SER A 1 200 ? -43.920 -23.379 36.200 1.00 37.16 200 SER A O 1
ATOM 1630 N N . HIS A 1 201 ? -43.376 -21.886 37.764 1.00 34.41 201 HIS A N 1
ATOM 1631 C CA . HIS A 1 201 ? -43.435 -22.902 38.830 1.00 34.41 201 HIS A CA 1
ATOM 1632 C C . HIS A 1 201 ? -44.014 -22.393 40.160 1.00 34.41 201 HIS A C 1
ATOM 1634 O O . HIS A 1 201 ? -43.336 -21.964 41.088 1.00 34.41 201 HIS A O 1
ATOM 1640 N N . LEU A 1 202 ? -45.341 -22.494 40.198 1.00 33.81 202 LEU A N 1
ATOM 1641 C CA . LEU A 1 202 ? -46.235 -22.592 41.344 1.00 33.81 202 LEU A CA 1
ATOM 1642 C C . LEU A 1 202 ? -45.677 -23.382 42.541 1.00 33.81 202 LEU A C 1
ATOM 1644 O O . LEU A 1 202 ? -45.073 -24.441 42.388 1.00 33.81 202 LEU A O 1
ATOM 1648 N N . LEU A 1 203 ? -46.064 -22.917 43.735 1.00 39.03 203 LEU A N 1
ATOM 1649 C CA . LEU A 1 203 ? -46.751 -23.720 44.754 1.00 39.03 203 LEU A CA 1
ATOM 1650 C C . LEU A 1 203 ? -46.488 -25.239 44.692 1.00 39.03 203 LEU A C 1
ATOM 1652 O O . LEU A 1 203 ? -47.334 -25.994 44.218 1.00 39.03 203 LEU A O 1
ATOM 1656 N N . GLN A 1 204 ? -45.403 -25.713 45.307 1.00 29.69 204 GLN A N 1
ATOM 1657 C CA . GLN A 1 204 ? -45.449 -27.009 45.986 1.00 29.69 204 GLN A CA 1
ATOM 1658 C C . GLN A 1 204 ? -44.391 -27.148 47.089 1.00 29.69 204 GLN A C 1
ATOM 1660 O O . GLN A 1 204 ? -43.214 -27.370 46.849 1.00 29.69 204 GLN A O 1
ATOM 1665 N N . ARG A 1 205 ? -44.896 -27.050 48.324 1.00 31.09 205 ARG A N 1
ATOM 1666 C CA . ARG A 1 205 ? -44.593 -27.912 49.479 1.00 31.09 205 ARG A CA 1
ATOM 1667 C C . ARG A 1 205 ? -43.124 -28.167 49.859 1.00 31.09 205 ARG A C 1
ATOM 1669 O O . ARG A 1 205 ? -42.457 -29.056 49.352 1.00 31.09 205 ARG A O 1
ATOM 1676 N N . VAL A 1 206 ? -42.753 -27.499 50.953 1.00 32.00 206 VAL A N 1
ATOM 1677 C CA . VAL A 1 206 ? -42.133 -28.051 52.175 1.00 32.00 206 VAL A CA 1
ATOM 1678 C C . VAL A 1 206 ? -42.068 -29.591 52.218 1.00 32.00 206 VAL A C 1
ATOM 1680 O O . VAL A 1 206 ? -43.104 -30.228 52.402 1.00 32.00 206 VAL A O 1
ATOM 1683 N N . ASN A 1 207 ? -40.867 -30.177 52.141 1.00 26.34 207 ASN A N 1
ATOM 1684 C CA . ASN A 1 207 ? -40.263 -30.966 53.229 1.00 26.34 207 ASN A CA 1
ATOM 1685 C C . ASN A 1 207 ? -38.887 -31.554 52.851 1.00 26.34 207 ASN A C 1
ATOM 1687 O O . ASN A 1 207 ? -38.681 -32.021 51.738 1.00 26.34 207 ASN A O 1
ATOM 1691 N N . SER A 1 208 ? -38.028 -31.641 53.874 1.00 28.89 208 SER A N 1
ATOM 1692 C CA . SER A 1 208 ? -36.923 -32.607 54.033 1.00 28.89 208 SER A CA 1
ATOM 1693 C C . SER A 1 208 ? -35.531 -32.278 53.464 1.00 28.89 208 SER A C 1
ATOM 1695 O O . SER A 1 208 ? -35.168 -32.656 52.362 1.00 28.89 208 SER A O 1
ATOM 1697 N N . ARG A 1 209 ? -34.720 -31.682 54.354 1.00 29.36 209 ARG A N 1
ATOM 1698 C CA . ARG A 1 209 ? -33.413 -32.179 54.848 1.00 29.36 209 ARG A CA 1
ATOM 1699 C C . ARG A 1 209 ? -32.412 -32.769 53.833 1.00 29.36 209 ARG A C 1
ATOM 1701 O O . ARG A 1 209 ? -32.578 -33.902 53.401 1.00 29.36 209 ARG A O 1
ATOM 1708 N N . SER A 1 210 ? -31.263 -32.099 53.688 1.00 28.05 210 SER A N 1
ATOM 1709 C CA . SER A 1 210 ? -29.943 -32.549 54.197 1.00 28.05 210 SER A CA 1
ATOM 1710 C C . SER A 1 210 ? -28.785 -32.082 53.310 1.00 28.05 210 SER A C 1
ATOM 1712 O O . SER A 1 210 ? -28.737 -32.413 52.136 1.00 28.05 210 SER A O 1
ATOM 1714 N N . GLY A 1 211 ? -27.792 -31.446 53.939 1.00 25.02 211 GLY A N 1
ATOM 1715 C CA . GLY A 1 211 ? -26.389 -31.796 53.708 1.00 25.02 211 GLY A CA 1
ATOM 1716 C C . GLY A 1 211 ? -25.634 -31.126 52.557 1.00 25.02 211 GLY A C 1
ATOM 1717 O O . GLY A 1 211 ? -25.789 -31.483 51.399 1.00 25.02 211 GLY A O 1
ATOM 1718 N N . SER A 1 212 ? -24.659 -30.317 52.978 1.00 26.27 212 SER A N 1
ATOM 1719 C CA . SER A 1 212 ? -23.300 -30.243 52.421 1.00 26.27 212 SER A CA 1
ATOM 1720 C C . SER A 1 212 ? -23.014 -29.229 51.310 1.00 26.27 212 SER A C 1
ATOM 1722 O O . SER A 1 212 ? -23.187 -29.459 50.118 1.00 26.27 212 SER A O 1
ATOM 1724 N N . ILE A 1 213 ? -22.418 -28.128 51.775 1.00 31.09 213 ILE A N 1
ATOM 1725 C CA . ILE A 1 213 ? -21.438 -27.293 51.078 1.00 31.09 213 ILE A CA 1
ATOM 1726 C C . ILE A 1 213 ? -20.389 -28.197 50.422 1.00 31.09 213 ILE A C 1
ATOM 1728 O O . ILE A 1 213 ? -19.722 -28.963 51.117 1.00 31.09 213 ILE A O 1
ATOM 1732 N N . ILE A 1 214 ? -20.192 -28.061 49.110 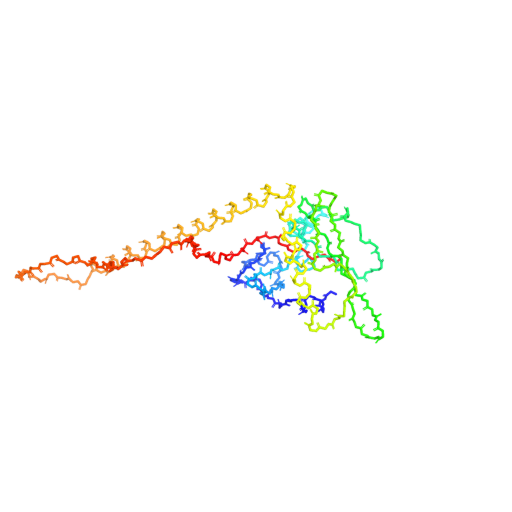1.00 26.70 214 ILE A N 1
ATOM 1733 C CA . ILE A 1 214 ? -18.985 -28.547 48.443 1.00 26.70 214 ILE A CA 1
ATOM 1734 C C . ILE A 1 214 ? -18.368 -27.390 47.660 1.00 26.70 214 ILE A C 1
ATOM 1736 O O . ILE A 1 214 ? -18.767 -27.047 46.550 1.00 26.70 214 ILE A O 1
ATOM 1740 N N . SER A 1 215 ? -17.360 -26.798 48.293 1.00 23.67 215 SER A N 1
ATOM 1741 C CA . SER A 1 215 ? -16.212 -26.182 47.644 1.00 23.67 215 SER A CA 1
ATOM 1742 C C . SER A 1 215 ? -15.428 -27.244 46.870 1.00 23.67 215 SER A C 1
ATOM 1744 O O . SER A 1 215 ? -15.090 -28.275 47.450 1.00 23.67 215 SER A O 1
ATOM 1746 N N . ILE A 1 216 ? -15.038 -26.967 45.626 1.00 25.73 216 ILE A N 1
ATOM 1747 C CA . ILE A 1 216 ? -13.911 -27.665 44.994 1.00 25.73 216 ILE A CA 1
ATOM 1748 C C . ILE A 1 216 ? -12.892 -26.620 44.553 1.00 25.73 216 ILE A C 1
ATOM 1750 O O . ILE A 1 216 ? -12.943 -26.071 43.458 1.00 25.73 216 ILE A O 1
ATOM 1754 N N . ALA A 1 217 ? -11.956 -26.361 45.462 1.00 25.42 217 ALA A N 1
ATOM 1755 C CA . ALA A 1 217 ? -10.573 -26.106 45.111 1.00 25.42 217 ALA A CA 1
ATOM 1756 C C . ALA A 1 217 ? -9.826 -27.443 45.243 1.00 25.42 217 ALA A C 1
ATOM 1758 O O . ALA A 1 217 ? -9.948 -28.113 46.265 1.00 25.42 217 ALA A O 1
ATOM 1759 N N . THR A 1 218 ? -9.053 -27.832 44.235 1.00 25.09 218 THR A N 1
ATOM 1760 C CA . THR A 1 218 ? -8.008 -28.872 44.322 1.00 25.09 218 THR A CA 1
ATOM 1761 C C . THR A 1 218 ? -6.955 -28.495 43.282 1.00 25.09 218 THR A C 1
ATOM 1763 O O . THR A 1 218 ? -7.242 -28.447 42.093 1.00 25.09 218 THR A O 1
ATOM 1766 N N . GLN A 1 219 ? -5.895 -27.803 43.692 1.00 26.91 219 GLN A N 1
ATOM 1767 C CA . GLN A 1 219 ? -4.674 -28.245 44.383 1.00 26.91 219 GLN A CA 1
ATOM 1768 C C . GLN A 1 219 ? -3.601 -28.787 43.434 1.00 26.91 219 GLN A C 1
ATOM 1770 O O . GLN A 1 219 ? -3.719 -29.832 42.806 1.00 26.91 219 GLN A O 1
ATOM 1775 N N . SER A 1 220 ? -2.532 -27.997 43.415 1.00 24.05 220 SER A N 1
ATOM 1776 C CA . SER A 1 220 ? -1.151 -28.306 43.093 1.00 24.05 220 SER A CA 1
ATOM 1777 C C . SER A 1 220 ? -0.651 -29.597 43.738 1.00 24.05 220 SER A C 1
ATOM 1779 O O . SER A 1 220 ? -0.755 -29.754 44.954 1.00 24.05 220 SER A O 1
ATOM 1781 N N . THR A 1 221 ? 0.024 -30.431 42.955 1.00 27.00 221 THR A N 1
ATOM 1782 C CA . THR A 1 221 ? 1.043 -31.354 43.454 1.00 27.00 221 THR A CA 1
ATOM 1783 C C . THR A 1 221 ? 2.417 -30.702 43.345 1.00 27.00 221 THR A C 1
ATOM 1785 O O . THR A 1 221 ? 2.840 -30.221 42.294 1.00 27.00 221 THR A O 1
ATOM 1788 N N . THR A 1 222 ? 3.092 -30.645 44.486 1.00 26.84 222 THR A N 1
ATOM 1789 C CA . THR A 1 222 ? 4.505 -30.319 44.642 1.00 26.84 222 THR A CA 1
ATOM 1790 C C . THR A 1 222 ? 5.339 -31.578 44.439 1.00 26.84 222 THR A C 1
ATOM 1792 O O . THR A 1 222 ? 5.169 -32.529 45.194 1.00 26.84 222 THR A O 1
ATOM 1795 N N . GLU A 1 223 ? 6.302 -31.536 43.524 1.00 28.19 223 GLU A N 1
ATOM 1796 C CA . GLU A 1 223 ? 7.578 -32.231 43.697 1.00 28.19 223 GLU A CA 1
ATOM 1797 C C . GLU A 1 223 ? 8.705 -31.238 43.410 1.00 28.19 223 GLU A C 1
ATOM 1799 O O . GLU A 1 223 ? 8.700 -30.505 42.419 1.00 28.19 223 GLU A O 1
ATOM 1804 N N . SER A 1 224 ? 9.634 -31.155 44.355 1.00 27.23 224 SER A N 1
ATOM 1805 C CA . SER A 1 224 ? 10.815 -30.304 44.324 1.00 27.23 224 SER A CA 1
ATOM 1806 C C . SER A 1 224 ? 12.042 -31.123 43.943 1.00 27.23 224 SER A C 1
ATOM 1808 O O . SER A 1 224 ? 12.228 -32.197 44.505 1.00 27.23 224 SER A O 1
ATOM 1810 N N . ILE A 1 225 ? 12.903 -30.554 43.093 1.00 25.94 225 ILE A N 1
ATOM 1811 C CA . ILE A 1 225 ? 14.366 -30.366 43.245 1.00 25.94 225 ILE A CA 1
ATOM 1812 C C . ILE A 1 225 ? 14.983 -30.236 41.840 1.00 25.94 225 ILE A C 1
ATOM 1814 O O . ILE A 1 225 ? 14.842 -31.125 41.007 1.00 25.94 225 ILE A O 1
ATOM 1818 N N . GLY A 1 226 ? 15.704 -29.140 41.584 1.00 25.66 226 GLY A N 1
ATOM 1819 C CA . GLY A 1 226 ? 16.543 -28.989 40.389 1.00 25.66 226 GLY A CA 1
ATOM 1820 C C . GLY A 1 226 ? 16.675 -27.543 39.922 1.00 25.66 226 GLY A C 1
ATOM 1821 O O . GLY A 1 226 ? 15.688 -26.867 39.677 1.00 25.66 226 GLY A O 1
ATOM 1822 N N . SER A 1 227 ? 17.902 -27.051 39.844 1.00 25.50 227 SER A N 1
ATOM 1823 C CA . SER A 1 227 ? 18.282 -25.648 39.708 1.00 25.50 227 SER A CA 1
ATOM 1824 C C . SER A 1 227 ? 18.071 -25.020 38.324 1.00 25.50 227 SER A C 1
ATOM 1826 O O . SER A 1 227 ? 18.255 -25.660 37.296 1.00 25.50 227 SER A O 1
ATOM 1828 N N . SER A 1 228 ? 17.941 -23.688 38.354 1.00 27.64 228 SER A N 1
ATOM 1829 C CA . SER A 1 228 ? 18.384 -22.702 37.351 1.00 27.64 228 SER A CA 1
ATOM 1830 C C . SER A 1 228 ? 17.500 -22.385 36.131 1.00 27.64 228 SER A C 1
ATOM 1832 O O . SER A 1 228 ? 17.028 -23.249 35.404 1.00 27.64 228 SER A O 1
ATOM 1834 N N . SER A 1 229 ? 17.431 -21.070 35.878 1.00 28.28 229 SER A N 1
ATOM 1835 C CA . SER A 1 229 ? 17.110 -20.356 34.630 1.00 28.28 229 SER A CA 1
ATOM 1836 C C . SER A 1 229 ? 15.634 -20.082 34.258 1.00 28.28 229 SER A C 1
ATOM 1838 O O . SER A 1 229 ? 14.868 -20.946 33.861 1.00 28.28 229 SER A O 1
ATOM 1840 N N . GLY A 1 230 ? 15.274 -18.792 34.363 1.00 28.48 230 GLY A N 1
ATOM 1841 C CA . GLY A 1 230 ? 14.432 -18.043 33.418 1.00 28.48 230 GLY A CA 1
ATOM 1842 C C . GLY A 1 230 ? 13.013 -18.538 33.120 1.00 28.48 230 GLY A C 1
ATOM 1843 O O . GLY A 1 230 ? 12.782 -19.187 32.106 1.00 28.48 230 GLY A O 1
ATOM 1844 N N . ARG A 1 231 ? 12.013 -18.083 33.890 1.00 25.03 231 ARG A N 1
ATOM 1845 C CA . ARG A 1 231 ? 10.612 -18.110 33.429 1.00 25.03 231 ARG A CA 1
ATOM 1846 C C . ARG A 1 231 ? 10.391 -17.040 32.358 1.00 25.03 231 ARG A C 1
ATOM 1848 O O . ARG A 1 231 ? 10.112 -15.886 32.670 1.00 25.03 231 ARG A O 1
ATOM 1855 N N . ILE A 1 232 ? 10.469 -17.446 31.096 1.00 29.28 232 ILE A N 1
ATOM 1856 C CA . ILE A 1 232 ? 9.866 -16.720 29.977 1.00 29.28 232 ILE A CA 1
ATOM 1857 C C . ILE A 1 232 ? 8.358 -16.981 30.044 1.00 29.28 232 ILE A C 1
ATOM 1859 O O . ILE A 1 232 ? 7.901 -18.117 29.929 1.00 29.28 232 ILE A O 1
ATOM 1863 N N . SER A 1 233 ? 7.574 -15.932 30.281 1.00 29.22 233 SER A N 1
ATOM 1864 C CA . SER A 1 233 ? 6.115 -15.988 30.164 1.00 29.22 233 SER A CA 1
ATOM 1865 C C . SER A 1 233 ? 5.728 -16.228 28.697 1.00 29.22 233 SER A C 1
ATOM 1867 O O . SER A 1 233 ? 6.365 -15.645 27.815 1.00 29.22 233 SER A O 1
ATOM 1869 N N . PRO A 1 234 ? 4.685 -17.019 28.390 1.00 25.77 234 PRO A N 1
ATOM 1870 C CA . PRO A 1 234 ? 4.248 -17.197 27.013 1.00 25.77 234 PRO A CA 1
ATOM 1871 C C . PRO A 1 234 ? 3.735 -15.855 26.482 1.00 25.77 234 PRO A C 1
ATOM 1873 O O . PRO A 1 234 ? 2.742 -15.303 26.960 1.00 25.77 234 PRO A O 1
ATOM 1876 N N . VAL A 1 235 ? 4.452 -15.302 25.503 1.00 28.38 235 VAL A N 1
ATOM 1877 C CA . VAL A 1 235 ? 4.051 -14.098 24.777 1.00 28.38 235 VAL A CA 1
ATOM 1878 C C . VAL A 1 235 ? 2.756 -14.420 24.041 1.00 28.38 235 VAL A C 1
ATOM 1880 O O . VAL A 1 235 ? 2.752 -15.073 23.001 1.00 28.38 235 VAL A O 1
ATOM 1883 N N . SER A 1 236 ? 1.639 -13.954 24.598 1.00 26.91 236 SER A N 1
ATOM 1884 C CA . SER A 1 236 ? 0.364 -13.855 23.894 1.00 26.91 236 SER A CA 1
ATOM 1885 C C . SER A 1 236 ? 0.604 -13.125 22.570 1.00 26.91 236 SER A C 1
ATOM 1887 O O . SER A 1 236 ? 0.973 -11.946 22.547 1.00 26.91 236 SER A O 1
ATOM 1889 N N . THR A 1 237 ? 0.423 -13.839 21.461 1.00 31.27 237 THR A N 1
ATOM 1890 C CA . THR A 1 237 ? 0.476 -13.334 20.087 1.00 31.27 237 THR A CA 1
ATOM 1891 C C . THR A 1 237 ? -0.694 -12.377 19.865 1.00 31.27 237 THR A C 1
ATOM 1893 O O . THR A 1 237 ? -1.720 -12.701 19.269 1.00 31.27 237 THR A O 1
ATOM 1896 N N . LYS A 1 238 ? -0.560 -11.154 20.389 1.00 29.98 238 LYS A N 1
ATOM 1897 C CA . LYS A 1 238 ? -1.512 -10.068 20.165 1.00 29.98 238 LYS A CA 1
ATOM 1898 C C . LYS A 1 238 ? -1.544 -9.750 18.674 1.00 29.98 238 LYS A C 1
ATOM 1900 O O . LYS A 1 238 ? -0.570 -9.230 18.131 1.00 29.98 238 LYS A O 1
ATOM 1905 N N . LYS A 1 239 ? -2.685 -10.029 18.032 1.00 36.31 239 LYS A N 1
ATOM 1906 C CA . LYS A 1 239 ? -3.041 -9.518 16.700 1.00 36.31 239 LYS A CA 1
ATOM 1907 C C . LYS A 1 239 ? -2.786 -8.010 16.677 1.00 36.31 239 LYS A C 1
ATOM 1909 O O . LYS A 1 239 ? -3.485 -7.240 17.334 1.00 36.31 239 LYS A O 1
ATOM 1914 N N . ARG A 1 240 ? -1.749 -7.596 15.950 1.00 34.72 240 ARG A N 1
ATOM 1915 C CA . ARG A 1 240 ? -1.378 -6.190 15.784 1.00 34.72 240 ARG A CA 1
ATOM 1916 C C . ARG A 1 240 ? -2.337 -5.571 14.771 1.00 34.72 240 ARG A C 1
ATOM 1918 O O . ARG A 1 240 ? -2.126 -5.673 13.570 1.00 34.72 240 ARG A O 1
ATOM 1925 N N . ARG A 1 241 ? -3.421 -4.971 15.261 1.00 37.66 241 ARG A N 1
ATOM 1926 C CA . ARG A 1 241 ? -4.322 -4.139 14.454 1.00 37.66 241 ARG A CA 1
ATOM 1927 C C . ARG A 1 241 ? -3.794 -2.707 14.496 1.00 37.66 241 ARG A C 1
ATOM 1929 O O . ARG A 1 241 ? -3.968 -2.022 15.497 1.00 37.66 241 ARG A O 1
ATOM 1936 N N . ILE A 1 242 ? -3.079 -2.293 13.454 1.00 37.97 242 ILE A N 1
ATOM 1937 C CA . ILE A 1 242 ? -2.598 -0.915 13.283 1.00 37.97 242 ILE A CA 1
ATOM 1938 C C . ILE A 1 242 ? -3.466 -0.289 12.194 1.00 37.97 242 ILE A C 1
ATOM 1940 O O . ILE A 1 242 ? -3.266 -0.604 11.037 1.00 37.97 242 ILE A O 1
ATOM 1944 N N . SER A 1 243 ? -4.439 0.553 12.543 1.00 32.97 243 SER A N 1
ATOM 1945 C CA . SER A 1 243 ? -5.202 1.397 11.598 1.00 32.97 243 SER A CA 1
ATOM 1946 C C . SER A 1 243 ? -4.270 2.330 10.790 1.00 32.97 243 SER A C 1
ATOM 1948 O O . SER A 1 243 ? -3.368 2.912 11.386 1.00 32.97 243 SER A O 1
ATOM 1950 N N . LYS A 1 244 ? -4.504 2.516 9.476 1.00 51.72 244 LYS A N 1
ATOM 1951 C CA . LYS A 1 244 ? -3.779 3.419 8.525 1.00 51.72 244 LYS A CA 1
ATOM 1952 C C . LYS A 1 244 ? -2.378 3.005 8.058 1.00 51.72 244 LYS A C 1
ATOM 1954 O O . LYS A 1 244 ? -1.412 3.757 8.191 1.00 51.72 244 LYS A O 1
ATOM 1959 N N . ILE A 1 245 ? -2.261 1.817 7.473 1.00 55.56 245 ILE A N 1
ATOM 1960 C CA . ILE A 1 245 ? -0.945 1.290 7.093 1.00 55.56 245 ILE A CA 1
ATOM 1961 C C . ILE A 1 245 ? -0.541 1.687 5.666 1.00 55.56 245 ILE A C 1
ATOM 1963 O O . ILE A 1 245 ? 0.554 2.214 5.490 1.00 55.56 245 ILE A O 1
ATOM 1967 N N . PHE A 1 246 ? -1.419 1.493 4.676 1.00 52.16 246 PHE A N 1
ATOM 1968 C CA . PHE A 1 246 ? -1.060 1.622 3.260 1.00 52.16 246 PHE A CA 1
ATOM 1969 C C . PHE A 1 246 ? -2.079 2.459 2.488 1.00 52.16 246 PHE A C 1
ATOM 1971 O O . PHE A 1 246 ? -3.222 2.039 2.294 1.00 52.16 246 PHE A O 1
ATOM 1978 N N . GLY A 1 247 ? -1.659 3.637 2.037 1.00 54.72 247 GLY A N 1
ATOM 1979 C CA . GLY A 1 247 ? -2.372 4.398 1.013 1.00 54.72 247 GLY A CA 1
ATOM 1980 C C . GLY A 1 247 ? -1.812 4.056 -0.363 1.00 54.72 247 GLY A C 1
ATOM 1981 O O . GLY A 1 247 ? -0.598 3.969 -0.491 1.00 54.72 247 GLY A O 1
ATOM 1982 N N . VAL A 1 248 ? -2.658 3.853 -1.375 1.00 58.19 248 VAL A N 1
ATOM 1983 C CA . VAL A 1 248 ? -2.218 3.669 -2.769 1.00 58.19 248 VAL A CA 1
ATOM 1984 C C . VAL A 1 248 ? -2.686 4.857 -3.607 1.00 58.19 248 VAL A C 1
ATOM 1986 O O . VAL A 1 248 ? -3.892 5.097 -3.701 1.00 58.19 248 VAL A O 1
ATOM 1989 N N . PHE A 1 249 ? -1.745 5.581 -4.213 1.00 58.47 249 PHE A N 1
ATOM 1990 C CA . PHE A 1 249 ? -1.990 6.628 -5.207 1.00 58.47 249 PHE A CA 1
ATOM 1991 C C . PHE A 1 249 ? -1.586 6.156 -6.606 1.00 58.47 249 PHE A C 1
ATOM 1993 O O . PHE A 1 249 ? -0.741 5.274 -6.751 1.00 58.47 249 PHE A O 1
ATOM 2000 N N . THR A 1 250 ? -2.201 6.772 -7.610 1.00 44.97 250 THR A N 1
ATOM 2001 C CA . THR A 1 250 ? -1.819 6.730 -9.028 1.00 44.97 250 THR A CA 1
ATOM 2002 C C . THR A 1 250 ? -1.236 8.073 -9.417 1.00 44.97 250 THR A C 1
ATOM 2004 O O . THR A 1 250 ? -1.875 9.073 -9.004 1.00 44.97 250 THR A O 1
#

Secondary structure (DSSP, 8-state):
-HHHHHHH-EEEESTT--S--TT--SSS-TT-SEEEEEEETTEEEEEEEGGGS----BTTB-HHHHHHHTT-SEEEEE--SSPPP-GGGS--SS--EEEEEEEEEETTEEEEEEEEEE-TT--S--SSPPEEEESSTTHHHHHHHHHHHHHHHHHHSHHHHHHHHHHHHHHHHHHHHHHHHHHHHHHHHHHHHHHHTTSS------------------------------------------S--EEEE-

pLDDT: mean 70.63, std 23.43, range [23.67, 96.69]

Organism: NCBI:txid392030

InterPro domains:
  IPR000331 Rap/Ran-GAP domain [PF02145] (4-166)
  IPR000331 Rap/Ran-GAP domain [PS50085] (1-179)
  IPR035974 Rap/Ran-GAP superfamily [G3DSA:3.40.50.11210] (1-156)
  IPR035974 Rap/Ran-GAP superfamily [SSF111347] (4-171)
  IPR050989 Rap1/Ran GTPase-activating [PTHR15711] (4-210)

Radius of gyration: 26.75 Å; chains: 1; bounding box: 65×56×78 Å

Sequence (250 aa):
MSCFLNSLADIVRLKGFHKYRGDLDIKDDLHGDESYYTKYKNHEIMFNVAPKIPSTKANGQCIERKSLVGNAFICIVFQESDAEFIPDYISGKVTQIYITVKPHTIDEDLYYKIGIWHRNDFTSTVEPSGGIYKYDESFRDYFLTLLLNSLTAATESPSLRFRVAEQRQRLRQEEFKRLLQNLSIGQILDTTSEAENTNSHLLQRVNSRSGSIISIATQSTTESIGSSSGRISPVSTKKRRISKIFGVFT

Foldseek 3Di:
DVLVLVLQFDKDFLAPDDDQRLPQHRNPCQQAGIFGWDADPLATDTESELVRGDQDCDPPDSVVSCVRQLAFCEEEEEDADPDDDDVVVSNRPRHFKYWYWYWDADPNFIKIFIAIDGDPQQDDDQPPHTGIGGPDNCVNVRVVSSLVSSQVSSCVGPSNVVVQVVQVVVVVVVVVVVVVVVVVVVVVVVVVVVVVVPPPDDDDDDDDDDDDDDDDDDDDDDDDDDDDDDDDDPPDPPHDSDRRRYRYHD